Protein AF-A0A9N8EY11-F1 (afdb_monomer_lite)

Structure (mmCIF, N/CA/C/O backbone):
data_AF-A0A9N8EY11-F1
#
_entry.id   AF-A0A9N8EY11-F1
#
loop_
_atom_site.group_PDB
_atom_site.id
_atom_site.type_symbol
_atom_site.label_atom_id
_atom_site.label_alt_id
_atom_site.label_comp_id
_atom_site.label_asym_id
_atom_site.label_entity_id
_atom_site.label_seq_id
_atom_site.pdbx_PDB_ins_code
_atom_site.Cartn_x
_atom_site.Cartn_y
_atom_site.Cartn_z
_atom_site.occupancy
_atom_site.B_iso_or_equiv
_atom_site.auth_seq_id
_atom_site.auth_comp_id
_atom_site.auth_asym_id
_atom_site.auth_atom_id
_atom_site.pdbx_PDB_model_num
ATOM 1 N N . MET A 1 1 ? 22.240 1.770 0.741 1.00 64.38 1 MET A N 1
ATOM 2 C CA . MET A 1 1 ? 21.870 0.839 1.831 1.00 64.38 1 MET A CA 1
ATOM 3 C C . MET A 1 1 ? 20.480 0.272 1.503 1.00 64.38 1 MET A C 1
ATOM 5 O O . MET A 1 1 ? 19.942 0.702 0.479 1.00 64.38 1 MET A O 1
ATOM 9 N N . PRO A 1 2 ? 19.906 -0.726 2.211 1.00 75.44 2 PRO A N 1
ATOM 10 C CA . PRO A 1 2 ? 18.553 -1.173 1.878 1.00 75.44 2 PRO A CA 1
ATOM 11 C C . PRO A 1 2 ? 17.567 -0.018 2.066 1.00 75.44 2 PRO A C 1
ATOM 13 O O . PRO A 1 2 ? 17.662 0.747 3.025 1.00 75.44 2 PRO A O 1
ATOM 16 N N . LYS A 1 3 ? 16.642 0.128 1.120 1.00 84.25 3 LYS A N 1
ATOM 17 C CA . LYS A 1 3 ? 15.601 1.155 1.155 1.00 84.25 3 LYS A CA 1
ATOM 18 C C . LYS A 1 3 ? 14.264 0.490 1.421 1.00 84.25 3 LYS A C 1
ATOM 20 O O . LYS A 1 3 ? 14.026 -0.622 0.956 1.00 84.25 3 LYS A O 1
ATOM 25 N N . PHE A 1 4 ? 13.385 1.175 2.133 1.00 88.50 4 PHE A N 1
ATOM 26 C CA . PHE A 1 4 ? 12.045 0.692 2.432 1.00 88.50 4 PHE A CA 1
ATOM 27 C C . PHE A 1 4 ? 11.014 1.761 2.096 1.00 88.50 4 PHE A C 1
ATOM 29 O O . PHE A 1 4 ? 11.259 2.951 2.276 1.00 88.50 4 PHE A O 1
ATOM 36 N N . HIS A 1 5 ? 9.849 1.322 1.639 1.00 91.31 5 HIS A N 1
ATOM 37 C CA . HIS A 1 5 ? 8.645 2.134 1.593 1.00 91.31 5 HIS A CA 1
ATOM 38 C C . HIS A 1 5 ? 7.796 1.839 2.825 1.00 91.31 5 HIS A C 1
ATOM 40 O O . HIS A 1 5 ? 7.434 0.689 3.089 1.00 91.31 5 HIS A O 1
ATOM 46 N N . ILE A 1 6 ? 7.469 2.893 3.564 1.00 94.50 6 ILE A N 1
ATOM 47 C CA . ILE A 1 6 ? 6.566 2.848 4.704 1.00 94.50 6 ILE A CA 1
ATOM 48 C C . ILE A 1 6 ? 5.208 3.354 4.243 1.00 94.50 6 ILE A C 1
ATOM 50 O O . ILE A 1 6 ? 5.059 4.519 3.874 1.00 94.50 6 ILE A O 1
ATOM 54 N N . LEU A 1 7 ? 4.223 2.462 4.265 1.00 95.94 7 LEU A N 1
ATOM 55 C CA . LEU A 1 7 ? 2.825 2.807 4.046 1.00 95.94 7 LEU A CA 1
ATOM 56 C C . LEU A 1 7 ? 2.105 2.807 5.383 1.00 95.94 7 LEU A C 1
ATOM 58 O O . LEU A 1 7 ? 2.389 1.977 6.253 1.00 95.94 7 LEU A O 1
ATOM 62 N N . VAL A 1 8 ? 1.165 3.732 5.540 1.00 96.75 8 VAL A N 1
ATOM 63 C CA . VAL A 1 8 ? 0.489 3.964 6.813 1.00 96.75 8 VAL A CA 1
ATOM 64 C C . VAL A 1 8 ? -1.018 3.866 6.643 1.00 96.75 8 VAL A C 1
ATOM 66 O O . VAL A 1 8 ? -1.604 4.362 5.687 1.00 96.75 8 VAL A O 1
ATOM 69 N N . ALA A 1 9 ? -1.661 3.218 7.601 1.00 95.19 9 ALA A N 1
ATOM 70 C CA . ALA A 1 9 ? -3.099 3.222 7.767 1.00 95.19 9 ALA A CA 1
ATOM 71 C C . ALA A 1 9 ? -3.416 3.372 9.251 1.00 95.19 9 ALA A C 1
ATOM 73 O O . ALA A 1 9 ? -2.600 3.062 10.121 1.00 95.19 9 ALA A O 1
ATOM 74 N N . CYS A 1 10 ? -4.620 3.819 9.561 1.00 93.06 10 CYS A N 1
ATOM 75 C CA . CYS A 1 10 ? -5.114 3.848 10.924 1.00 93.06 10 CYS A CA 1
ATOM 76 C C . CYS A 1 10 ? -6.422 3.070 11.029 1.00 93.06 10 CYS A C 1
ATOM 78 O O . CYS A 1 10 ? -7.069 2.755 10.030 1.00 93.06 10 CYS A O 1
ATOM 80 N N . ARG A 1 11 ? -6.805 2.739 12.258 1.00 92.00 11 ARG A N 1
ATOM 81 C CA . ARG A 1 11 ? -8.154 2.287 12.595 1.00 92.00 11 ARG A CA 1
ATOM 82 C C . ARG A 1 11 ? -8.503 2.668 14.021 1.00 92.00 11 ARG A C 1
ATOM 84 O O . ARG A 1 11 ? -7.604 2.962 14.814 1.00 92.00 11 ARG A O 1
ATOM 91 N N . ASP A 1 12 ? -9.788 2.572 14.343 1.00 88.69 12 ASP A N 1
ATOM 92 C CA . ASP A 1 12 ? -10.304 2.841 15.681 1.00 88.69 12 ASP A CA 1
ATOM 93 C C . ASP A 1 12 ? -9.924 4.260 16.162 1.00 88.69 12 ASP A C 1
ATOM 95 O O . ASP A 1 12 ? -9.737 4.488 17.359 1.00 88.69 12 ASP A O 1
ATOM 99 N N . LEU A 1 13 ? -9.740 5.215 15.233 1.00 88.00 13 LEU A N 1
ATOM 100 C CA . LEU A 1 13 ? -9.460 6.601 15.595 1.00 88.00 13 LEU A CA 1
ATOM 101 C C . LEU A 1 13 ? -10.708 7.191 16.244 1.00 88.00 13 LEU A C 1
ATOM 103 O O . LEU A 1 13 ? -11.779 7.224 15.640 1.00 88.00 13 LEU A O 1
ATOM 107 N N . LYS A 1 14 ? -10.562 7.672 17.478 1.00 80.00 14 LYS A N 1
ATOM 108 C CA . LYS A 1 14 ? -11.657 8.335 18.187 1.00 80.00 14 LYS A CA 1
ATOM 109 C C . LYS A 1 14 ? -11.855 9.729 17.609 1.00 80.00 14 LYS A C 1
ATOM 111 O O . LYS A 1 14 ? -11.047 10.619 17.865 1.00 80.00 14 LYS A O 1
ATOM 116 N N . ASN A 1 15 ? -12.894 9.903 16.803 1.00 66.00 15 ASN A N 1
ATOM 117 C CA . ASN A 1 15 ? -13.254 11.191 16.226 1.00 66.00 15 ASN A CA 1
ATOM 118 C C . ASN A 1 15 ? -14.203 11.917 17.174 1.00 66.00 15 ASN A C 1
ATOM 120 O O . ASN A 1 15 ? -15.416 11.757 17.081 1.00 66.00 15 ASN A O 1
ATOM 124 N N . ASP A 1 16 ? -13.647 12.717 18.082 1.00 61.47 16 ASP A N 1
ATOM 125 C CA . ASP A 1 16 ? -14.461 13.504 19.014 1.00 61.47 16 ASP A CA 1
ATOM 126 C C . ASP A 1 16 ? -15.239 14.639 18.291 1.00 61.47 16 ASP A C 1
ATOM 128 O O . ASP A 1 16 ? -16.177 15.199 18.854 1.00 61.47 16 ASP A O 1
ATOM 132 N N . ASP A 1 17 ? -14.898 14.961 17.032 1.00 56.88 17 ASP A N 1
ATOM 133 C CA . ASP A 1 17 ? -15.376 16.154 16.306 1.00 56.88 17 ASP A CA 1
ATOM 134 C C . ASP A 1 17 ? -15.371 16.064 14.758 1.00 56.88 17 ASP A C 1
ATOM 136 O O . ASP A 1 17 ? -15.634 17.056 14.081 1.00 56.88 17 ASP A O 1
ATOM 140 N N . GLY A 1 18 ? -15.092 14.898 14.164 1.00 62.19 18 GLY A N 1
ATOM 141 C CA . GLY A 1 18 ? -14.893 14.788 12.708 1.00 62.19 18 GLY A CA 1
ATOM 142 C C . GLY A 1 18 ? -13.503 15.228 12.234 1.00 62.19 18 GLY A C 1
ATOM 143 O O . GLY A 1 18 ? -13.314 15.447 11.038 1.00 62.19 18 GLY A O 1
ATOM 144 N N . SER A 1 19 ? -12.548 15.323 13.163 1.00 64.12 19 SER A N 1
ATOM 145 C CA . SER A 1 19 ? -11.136 15.597 12.906 1.00 64.12 19 SER A CA 1
ATOM 146 C C . SER A 1 19 ? -10.528 14.678 11.853 1.00 64.12 19 SER A C 1
ATOM 148 O O . SER A 1 19 ? -10.788 13.473 11.774 1.00 64.12 19 SER A O 1
ATOM 150 N N . SER A 1 20 ? -9.662 15.280 11.054 1.00 83.25 20 SER A N 1
ATOM 151 C CA . SER A 1 20 ? -8.788 14.585 10.134 1.00 83.25 20 SER A CA 1
ATOM 152 C C . SER A 1 20 ? -7.573 13.980 10.841 1.00 83.25 20 SER A C 1
ATOM 154 O O . SER A 1 20 ? -7.271 14.247 12.013 1.00 83.25 20 SER A O 1
ATOM 156 N N . ALA A 1 21 ? -6.882 13.119 10.108 1.00 86.38 21 ALA A N 1
ATOM 157 C CA . ALA A 1 21 ? -5.650 12.478 10.508 1.00 86.38 21 ALA A CA 1
ATOM 158 C C . ALA A 1 21 ? -4.551 12.816 9.504 1.00 86.38 21 ALA A C 1
ATOM 160 O O . ALA A 1 21 ? -4.723 12.645 8.296 1.00 86.38 21 ALA A O 1
ATOM 161 N N . LYS A 1 22 ? -3.405 13.225 10.041 1.00 92.56 22 LYS A N 1
ATOM 162 C CA . LYS A 1 22 ? -2.116 13.257 9.351 1.00 92.56 22 LYS A CA 1
ATOM 163 C C . LYS A 1 22 ? -1.153 12.362 10.112 1.00 92.56 22 LYS A C 1
ATOM 165 O O . LYS A 1 22 ? -1.207 12.291 11.337 1.00 92.56 22 LYS A O 1
ATOM 170 N N . VAL A 1 23 ? -0.243 11.703 9.417 1.00 93.31 23 VAL A N 1
ATOM 171 C CA . VAL A 1 23 ? 0.839 10.935 10.044 1.00 93.31 23 VAL A CA 1
ATOM 172 C C . VAL A 1 23 ? 2.184 11.475 9.594 1.00 93.31 23 VAL A C 1
ATOM 174 O O . VAL A 1 23 ? 2.419 11.577 8.391 1.00 93.31 23 VAL A O 1
ATOM 177 N N . SER A 1 24 ? 3.059 11.793 10.550 1.00 94.94 24 SER A N 1
ATOM 178 C CA . SER A 1 24 ? 4.476 12.066 10.296 1.00 94.94 24 SER A CA 1
ATOM 179 C C . SER A 1 24 ? 5.349 10.924 10.801 1.00 94.94 24 SER A C 1
ATOM 181 O O . SER A 1 24 ? 5.026 10.268 11.798 1.00 94.94 24 SER A O 1
ATOM 183 N N . ILE A 1 25 ? 6.464 10.692 10.119 1.00 94.44 25 ILE A N 1
ATOM 184 C CA . ILE A 1 25 ? 7.467 9.706 10.506 1.00 94.44 25 ILE A CA 1
ATOM 185 C C . ILE A 1 25 ? 8.806 10.410 10.607 1.00 94.44 25 ILE A C 1
ATOM 187 O O . ILE A 1 25 ? 9.213 11.115 9.690 1.00 94.44 25 ILE A O 1
ATOM 191 N N . ILE A 1 26 ? 9.497 10.185 11.717 1.00 92.19 26 ILE A N 1
ATOM 192 C CA . ILE A 1 26 ? 10.875 10.628 11.890 1.00 92.19 26 ILE A CA 1
ATOM 193 C C . ILE A 1 26 ? 11.730 9.467 12.391 1.00 92.19 26 ILE A C 1
ATOM 195 O O . ILE A 1 26 ? 11.230 8.565 13.072 1.00 92.19 26 ILE A O 1
ATOM 199 N N . ARG A 1 27 ? 13.023 9.495 12.090 1.00 89.38 27 ARG A N 1
ATOM 200 C CA . ARG A 1 27 ? 14.006 8.594 12.694 1.00 89.38 27 ARG A CA 1
ATOM 201 C C . ARG A 1 27 ? 14.393 9.117 14.081 1.00 89.38 27 ARG A C 1
ATOM 203 O O . ARG A 1 27 ? 14.611 10.312 14.257 1.00 89.38 27 ARG A O 1
ATOM 210 N N . ALA A 1 28 ? 14.418 8.221 15.068 1.00 80.12 28 ALA A N 1
ATOM 211 C CA . ALA A 1 28 ? 14.575 8.542 16.490 1.00 80.12 28 ALA A CA 1
ATOM 212 C C . ALA A 1 28 ? 15.733 7.772 17.163 1.00 80.12 28 ALA A C 1
ATOM 214 O O . ALA A 1 28 ? 15.688 7.519 18.367 1.00 80.12 28 ALA A O 1
ATOM 215 N N . ASP A 1 29 ? 16.738 7.357 16.391 1.00 66.19 29 ASP A N 1
ATOM 216 C CA . ASP A 1 29 ? 17.878 6.541 16.837 1.00 66.19 29 ASP A CA 1
ATOM 217 C C . ASP A 1 29 ? 19.160 7.348 17.131 1.00 66.19 29 ASP A C 1
ATOM 219 O O . ASP A 1 29 ? 20.105 6.802 17.704 1.00 66.19 29 ASP A O 1
ATOM 223 N N . SER A 1 30 ? 19.192 8.641 16.789 1.00 57.06 30 SER A N 1
ATOM 224 C CA . SER A 1 30 ? 20.369 9.502 16.915 1.00 57.06 30 SER A CA 1
ATOM 225 C C . SER A 1 30 ? 20.063 10.791 17.688 1.00 57.06 30 SER A C 1
ATOM 227 O O . SER A 1 30 ? 18.902 11.162 17.860 1.00 57.06 30 SER A O 1
ATOM 229 N N . ASP A 1 31 ? 21.104 11.488 18.159 1.00 60.25 31 ASP A N 1
ATOM 230 C CA . ASP A 1 31 ? 20.980 12.821 18.780 1.00 60.25 31 ASP A CA 1
ATOM 231 C C . ASP A 1 31 ? 20.343 13.864 17.825 1.00 60.25 31 ASP A C 1
ATOM 233 O O . ASP A 1 31 ? 19.964 14.954 18.257 1.00 60.25 31 ASP A O 1
ATOM 237 N N . GLU A 1 32 ? 20.196 13.523 16.539 1.00 66.94 32 GLU A N 1
ATOM 238 C CA . GLU A 1 32 ? 19.508 14.293 15.508 1.00 66.94 32 GLU A CA 1
ATOM 239 C C . GLU A 1 32 ? 18.243 13.549 15.029 1.00 66.94 32 GLU A C 1
ATOM 241 O O . GLU A 1 32 ? 18.294 12.400 14.583 1.00 66.94 32 GLU A O 1
ATOM 246 N N . GLU A 1 33 ? 17.087 14.212 15.130 1.00 81.00 33 GLU A N 1
ATOM 247 C CA . GLU A 1 33 ? 15.833 13.735 14.540 1.00 81.00 33 GLU A CA 1
ATOM 248 C C . GLU A 1 33 ? 15.853 13.999 13.024 1.00 81.00 33 GLU A C 1
ATOM 250 O O . GLU A 1 33 ? 15.943 15.150 12.593 1.00 81.00 33 GLU A O 1
ATOM 255 N N . GLU A 1 34 ? 15.749 12.946 12.212 1.00 87.56 34 GLU A N 1
ATOM 256 C CA . GLU A 1 34 ? 15.634 13.060 10.751 1.00 87.56 34 GLU A CA 1
ATOM 257 C C . GLU A 1 34 ? 14.167 12.926 10.332 1.00 87.56 34 GLU A C 1
ATOM 259 O O . GLU A 1 34 ? 13.506 11.937 10.664 1.00 87.56 34 GLU A O 1
ATOM 264 N N . ASP A 1 35 ? 13.656 13.913 9.595 1.00 90.56 35 ASP A N 1
ATOM 265 C CA . ASP A 1 35 ? 12.304 13.875 9.037 1.00 90.56 35 ASP A CA 1
ATOM 266 C C . ASP A 1 35 ? 12.255 12.958 7.810 1.00 90.56 35 ASP A C 1
ATOM 268 O O . ASP A 1 35 ? 12.884 13.238 6.790 1.00 90.56 35 ASP A O 1
ATOM 272 N N . ILE A 1 36 ? 11.499 11.862 7.914 1.00 92.25 36 ILE A N 1
ATOM 273 C CA . ILE A 1 36 ? 11.280 10.915 6.811 1.00 92.25 36 ILE A CA 1
ATOM 274 C C . ILE A 1 36 ? 10.122 11.392 5.927 1.00 92.25 36 ILE A C 1
ATOM 276 O O . ILE A 1 36 ? 10.077 11.101 4.732 1.00 92.25 36 ILE A O 1
ATOM 280 N N . GLY A 1 37 ? 9.172 12.129 6.505 1.00 93.38 37 GLY A N 1
ATOM 281 C CA . GLY A 1 37 ? 8.067 12.727 5.776 1.00 93.38 37 GLY A CA 1
ATOM 282 C C . GLY A 1 37 ? 6.738 12.694 6.520 1.00 93.38 37 GLY A C 1
ATOM 283 O O . GLY A 1 37 ? 6.581 12.144 7.616 1.00 93.38 37 GLY A O 1
ATOM 284 N N . LYS A 1 38 ? 5.738 13.294 5.873 1.00 94.69 38 LYS A N 1
ATOM 285 C CA . LYS A 1 38 ? 4.368 13.425 6.365 1.00 94.69 38 LYS A CA 1
ATOM 286 C C . LYS A 1 38 ? 3.384 13.042 5.257 1.00 94.69 38 LYS A C 1
ATOM 288 O O . LYS A 1 38 ? 3.608 13.353 4.092 1.00 94.69 38 LYS A O 1
ATOM 293 N N . THR A 1 39 ? 2.310 12.366 5.638 1.00 95.44 39 THR A N 1
ATOM 294 C CA . THR A 1 39 ? 1.176 12.023 4.764 1.00 95.44 39 THR A CA 1
ATOM 295 C C . THR A 1 39 ? 0.244 13.219 4.556 1.00 95.44 39 THR A C 1
ATOM 297 O O . THR A 1 39 ? 0.295 14.203 5.306 1.00 95.44 39 THR A O 1
ATOM 300 N N . SER A 1 40 ? -0.621 13.138 3.546 1.00 92.31 40 SER A N 1
ATOM 301 C CA . SER A 1 40 ? -1.757 14.041 3.387 1.00 92.31 40 SER A CA 1
ATOM 302 C C . SER A 1 40 ? -2.762 13.898 4.527 1.00 92.31 40 SER A C 1
ATOM 304 O O . SER A 1 40 ? -2.684 13.023 5.389 1.00 92.31 40 SER A O 1
ATOM 306 N N . GLU A 1 41 ? -3.712 14.822 4.550 1.00 92.31 41 GLU A N 1
ATOM 307 C CA . GLU A 1 41 ? -4.766 14.861 5.543 1.00 92.31 41 GLU A CA 1
ATOM 308 C C . GLU A 1 41 ? -5.987 14.075 5.060 1.00 92.31 41 GLU A C 1
ATOM 310 O O . GLU A 1 41 ? -6.581 14.408 4.032 1.00 92.31 41 GLU A O 1
ATOM 315 N N . LEU A 1 42 ? -6.383 13.048 5.817 1.00 91.19 42 LEU A N 1
ATOM 316 C CA . LEU A 1 42 ? -7.549 12.220 5.507 1.00 91.19 42 LEU A CA 1
ATOM 317 C C . LEU A 1 42 ? -8.573 12.230 6.641 1.00 91.19 42 LEU A C 1
ATOM 319 O O . LEU A 1 42 ? -8.228 12.203 7.820 1.00 91.19 42 LEU A O 1
ATOM 323 N N . LEU A 1 43 ? -9.854 12.220 6.274 1.00 88.88 43 LEU A N 1
ATOM 324 C CA . LEU A 1 43 ? -10.975 12.125 7.209 1.00 88.88 43 LEU A CA 1
ATOM 325 C C . LEU A 1 43 ? -11.366 10.665 7.473 1.00 88.88 43 LEU A C 1
ATOM 327 O O . LEU A 1 43 ? -11.284 9.810 6.589 1.00 88.88 43 LEU A O 1
ATOM 331 N N . GLY A 1 44 ? -11.892 10.410 8.672 1.00 86.62 44 GLY A N 1
ATOM 332 C CA . GLY A 1 44 ? -12.512 9.137 9.046 1.00 86.62 44 GLY A CA 1
ATOM 333 C C . GLY A 1 44 ? -11.788 8.395 10.166 1.00 86.62 44 GLY A C 1
ATOM 334 O O . GLY A 1 44 ? -10.719 8.786 10.616 1.00 86.62 44 GLY A O 1
ATOM 335 N N . GLU A 1 45 ? -12.404 7.315 10.647 1.00 87.25 45 GLU A N 1
ATOM 336 C CA . GLU A 1 45 ? -11.903 6.544 11.798 1.00 87.25 45 GLU A CA 1
ATOM 337 C C . GLU A 1 45 ? -10.830 5.508 11.417 1.00 87.25 45 GLU A C 1
ATOM 339 O O . GLU A 1 45 ? -10.119 4.982 12.275 1.00 87.25 45 GLU A O 1
ATOM 344 N N . ALA A 1 46 ? -10.725 5.199 10.121 1.00 90.69 46 ALA A N 1
ATOM 345 C CA . ALA A 1 46 ? -9.780 4.237 9.562 1.00 90.69 46 ALA A CA 1
ATOM 346 C C . ALA A 1 46 ? -9.189 4.708 8.212 1.00 90.69 46 ALA A C 1
ATOM 348 O O . ALA A 1 46 ? -9.440 4.082 7.173 1.00 90.69 46 ALA A O 1
ATOM 349 N N . PRO A 1 47 ? -8.469 5.848 8.193 1.00 92.19 47 PRO A N 1
ATOM 350 C CA . PRO A 1 47 ? -7.820 6.366 6.992 1.00 92.19 47 PRO A CA 1
ATOM 351 C C . PRO A 1 47 ? -6.710 5.428 6.503 1.00 92.19 47 PRO A C 1
ATOM 353 O O . PRO A 1 47 ? -6.036 4.763 7.291 1.00 92.19 47 PRO A O 1
ATOM 356 N N . VAL A 1 48 ? -6.526 5.389 5.186 1.00 93.88 48 VAL A N 1
ATOM 357 C CA . VAL A 1 48 ? -5.485 4.616 4.497 1.00 93.88 48 VAL A CA 1
ATOM 358 C C . VAL A 1 48 ? -4.780 5.591 3.573 1.00 93.88 48 VAL A C 1
ATOM 360 O O . VAL A 1 48 ? -5.421 6.124 2.669 1.00 93.88 48 VAL A O 1
ATOM 363 N N . PHE A 1 49 ? -3.506 5.844 3.842 1.00 94.12 49 PHE A N 1
ATOM 364 C CA . PHE A 1 49 ? -2.700 6.817 3.115 1.00 94.12 49 PHE A CA 1
ATOM 365 C C . PHE A 1 49 ? -2.078 6.138 1.888 1.00 94.12 49 PHE A C 1
ATOM 367 O O . PHE A 1 49 ? -1.631 4.989 1.974 1.00 94.12 49 PHE A O 1
ATOM 374 N N . ASP A 1 50 ? -2.116 6.804 0.734 1.00 88.69 50 ASP A N 1
ATOM 375 C CA . ASP A 1 50 ? -1.587 6.277 -0.530 1.00 88.69 50 ASP A CA 1
ATOM 376 C C . ASP A 1 50 ? -0.110 6.643 -0.746 1.00 88.69 50 ASP A C 1
ATOM 378 O O . ASP A 1 50 ? 0.558 6.076 -1.622 1.00 88.69 50 ASP A O 1
ATOM 382 N N . GLU A 1 51 ? 0.416 7.542 0.087 1.00 92.06 51 GLU A N 1
ATOM 383 C CA . GLU A 1 51 ? 1.812 7.935 0.103 1.00 92.06 51 GLU A CA 1
ATOM 384 C C . GLU A 1 51 ? 2.718 6.814 0.621 1.00 92.06 51 GLU A C 1
ATOM 386 O O . GLU A 1 51 ? 2.476 6.182 1.652 1.00 92.06 51 GLU A O 1
ATOM 391 N N . MET A 1 52 ? 3.822 6.603 -0.095 1.00 90.62 52 MET A N 1
ATOM 392 C CA . MET A 1 52 ? 4.886 5.679 0.284 1.00 90.62 52 MET A CA 1
ATOM 393 C C . MET A 1 52 ? 6.083 6.490 0.761 1.00 90.62 52 MET A C 1
ATOM 395 O O . MET A 1 52 ? 6.848 7.009 -0.052 1.00 90.62 52 MET A O 1
ATOM 399 N N . LEU A 1 53 ? 6.247 6.600 2.076 1.00 92.56 53 LEU A N 1
ATOM 400 C CA . LEU A 1 53 ? 7.364 7.334 2.666 1.00 92.56 53 LEU A CA 1
ATOM 401 C C . LEU A 1 53 ? 8.635 6.483 2.535 1.00 92.56 53 LEU A C 1
ATOM 403 O O . LEU A 1 53 ? 8.687 5.365 3.046 1.00 92.56 53 LEU A O 1
ATOM 407 N N . GLU A 1 54 ? 9.630 6.964 1.789 1.00 89.88 54 GLU A N 1
ATOM 408 C CA . GLU A 1 54 ? 10.890 6.243 1.574 1.00 89.88 54 GLU A CA 1
ATOM 409 C C . GLU A 1 54 ? 11.843 6.472 2.749 1.00 89.88 54 GLU A C 1
ATOM 411 O O . GLU A 1 54 ? 12.110 7.606 3.129 1.00 89.88 54 GLU A O 1
ATOM 416 N N . VAL A 1 55 ? 12.392 5.387 3.292 1.00 88.94 55 VAL A N 1
ATOM 417 C CA . VAL A 1 55 ? 13.445 5.423 4.306 1.00 88.94 55 VAL A CA 1
ATOM 418 C C . VAL A 1 55 ? 14.632 4.593 3.832 1.00 88.94 55 VAL A C 1
ATOM 420 O O . VAL A 1 55 ? 14.501 3.411 3.508 1.00 88.94 55 VAL A O 1
ATOM 423 N N . GLU A 1 56 ? 15.810 5.208 3.774 1.00 85.88 56 GLU A N 1
ATOM 424 C CA . GLU A 1 56 ? 17.064 4.476 3.603 1.00 85.88 56 GLU A CA 1
ATOM 425 C C . GLU A 1 56 ? 17.525 3.979 4.965 1.00 85.88 56 GLU A C 1
ATOM 427 O O . GLU A 1 56 ? 17.753 4.785 5.856 1.00 85.88 56 GLU A O 1
ATOM 432 N N . CYS A 1 57 ? 17.626 2.666 5.147 1.00 80.12 57 CYS A N 1
ATOM 433 C CA . CYS A 1 57 ? 17.950 2.079 6.437 1.00 80.12 57 CYS A CA 1
ATOM 434 C C . CYS A 1 57 ? 19.463 2.073 6.676 1.00 80.12 57 CYS A C 1
ATOM 436 O O . CYS A 1 57 ? 20.211 1.452 5.916 1.00 80.12 57 CYS A O 1
ATOM 438 N N . ASN A 1 58 ? 19.897 2.737 7.749 1.00 76.31 58 ASN A N 1
ATOM 439 C CA . ASN A 1 58 ? 21.312 2.894 8.093 1.00 76.31 58 ASN A CA 1
ATOM 440 C C . ASN A 1 58 ? 21.813 1.712 8.933 1.00 76.31 58 ASN A C 1
ATOM 442 O O . ASN A 1 58 ? 22.931 1.227 8.739 1.00 76.31 58 ASN A O 1
ATOM 446 N N . ASN A 1 59 ? 20.971 1.226 9.846 1.00 79.44 59 ASN A N 1
ATOM 447 C CA . ASN A 1 59 ? 21.207 0.067 10.689 1.00 79.44 59 ASN A CA 1
ATOM 448 C C . ASN A 1 59 ? 19.887 -0.682 10.934 1.00 79.44 59 ASN A C 1
ATOM 450 O O . ASN A 1 59 ? 19.082 -0.262 11.757 1.00 79.44 59 ASN A O 1
ATOM 454 N N . LEU A 1 60 ? 19.675 -1.828 10.277 1.00 71.88 60 LEU A N 1
ATOM 455 C CA . LEU A 1 60 ? 18.422 -2.595 10.391 1.00 71.88 60 LEU A CA 1
ATOM 456 C C . LEU A 1 60 ? 18.007 -2.876 11.845 1.00 71.88 60 LEU A C 1
ATOM 458 O O . LEU A 1 60 ? 16.833 -2.738 12.183 1.00 71.88 60 LEU A O 1
ATOM 462 N N . ASP A 1 61 ? 18.968 -3.207 12.706 1.00 72.12 61 ASP A N 1
ATOM 463 C CA . ASP A 1 61 ? 18.709 -3.543 14.109 1.00 72.12 61 ASP A CA 1
ATOM 464 C C . ASP A 1 61 ? 18.592 -2.301 15.015 1.00 72.12 61 ASP A C 1
ATOM 466 O O . ASP A 1 61 ? 18.136 -2.410 16.151 1.00 72.12 61 ASP A O 1
ATOM 470 N N . GLY A 1 62 ? 18.995 -1.118 14.535 1.00 71.62 62 GLY A N 1
ATOM 471 C CA . GLY A 1 62 ? 19.055 0.127 15.313 1.00 71.62 62 GLY A CA 1
ATOM 472 C C . GLY A 1 62 ? 18.084 1.226 14.877 1.00 71.62 62 GLY A C 1
ATOM 473 O O . GLY A 1 62 ? 17.755 2.078 15.697 1.00 71.62 62 GLY A O 1
ATOM 474 N N . ASP A 1 63 ? 17.593 1.189 13.638 1.00 79.75 63 ASP A N 1
ATOM 475 C CA . ASP A 1 63 ? 16.720 2.215 13.070 1.00 79.75 63 ASP A CA 1
ATOM 476 C C . ASP A 1 63 ? 15.325 2.148 13.714 1.00 79.75 63 ASP A C 1
ATOM 478 O O . ASP A 1 63 ? 14.448 1.373 13.309 1.00 79.75 63 ASP A O 1
ATOM 482 N N . ILE A 1 64 ? 15.117 2.973 14.743 1.00 88.19 64 ILE A N 1
ATOM 483 C CA . ILE A 1 64 ? 13.816 3.178 15.384 1.00 88.19 64 ILE A CA 1
ATOM 484 C C . ILE A 1 64 ? 13.117 4.346 14.697 1.00 88.19 64 ILE A C 1
ATOM 486 O O . ILE A 1 64 ? 13.584 5.486 14.737 1.00 88.19 64 ILE A O 1
ATOM 490 N N . LEU A 1 65 ? 11.953 4.074 14.113 1.00 92.12 65 LEU A N 1
ATOM 491 C CA . LEU A 1 65 ? 11.096 5.095 13.527 1.00 92.12 65 LEU A CA 1
ATOM 492 C C . LEU A 1 65 ? 9.993 5.481 14.509 1.00 92.12 65 LEU A C 1
ATOM 494 O O . LEU A 1 65 ? 9.263 4.627 15.018 1.00 92.12 65 LEU A O 1
ATOM 498 N N . LYS A 1 66 ? 9.861 6.785 14.759 1.00 92.88 66 LYS A N 1
ATOM 499 C CA . LYS A 1 66 ? 8.781 7.390 15.539 1.00 92.88 66 LYS A CA 1
ATOM 500 C C . LYS A 1 66 ? 7.682 7.845 14.589 1.00 92.88 66 LYS A C 1
ATOM 502 O O . LYS A 1 66 ? 7.883 8.731 13.764 1.00 92.88 66 LYS A O 1
ATOM 507 N N . VAL A 1 67 ? 6.509 7.246 14.741 1.00 94.00 67 VAL A N 1
ATOM 508 C CA . VAL A 1 67 ? 5.305 7.534 13.964 1.00 94.00 67 VAL A CA 1
ATOM 509 C C . VAL A 1 67 ? 4.362 8.364 14.820 1.00 94.00 67 VAL A C 1
ATOM 511 O O . VAL A 1 67 ? 3.944 7.936 15.899 1.00 94.00 67 VAL A O 1
ATOM 514 N N . THR A 1 68 ? 4.027 9.556 14.341 1.00 92.62 68 THR A N 1
ATOM 515 C CA . THR A 1 68 ? 3.209 10.530 15.063 1.00 92.62 68 THR A CA 1
ATOM 516 C C . THR A 1 68 ? 1.908 10.765 14.311 1.00 92.62 68 THR A C 1
ATOM 518 O O . THR A 1 68 ? 1.927 11.236 13.178 1.00 92.62 68 THR A O 1
ATOM 521 N N . LEU A 1 69 ? 0.776 10.465 14.951 1.00 91.31 69 LEU A N 1
ATOM 522 C CA . LEU A 1 69 ? -0.539 10.890 14.482 1.00 91.31 69 LEU A CA 1
ATOM 523 C C . LEU A 1 69 ? -0.771 12.340 14.912 1.00 91.31 69 LEU A C 1
ATOM 525 O O . LEU A 1 69 ? -0.669 12.665 16.099 1.00 91.31 69 LEU A O 1
ATOM 529 N N . LEU A 1 70 ? -1.123 13.178 13.951 1.00 90.50 70 LEU A N 1
ATOM 530 C CA . LEU A 1 70 ? -1.379 14.603 14.083 1.00 90.50 70 LEU A CA 1
ATOM 531 C C . LEU A 1 70 ? -2.843 14.904 13.733 1.00 90.50 70 LEU A C 1
ATOM 533 O O . LEU A 1 70 ? -3.442 14.212 12.905 1.00 90.50 70 LEU A O 1
ATOM 537 N N . ASP A 1 71 ? -3.415 15.926 14.366 1.00 86.31 71 ASP A N 1
ATOM 538 C CA . ASP A 1 71 ? -4.692 16.517 13.951 1.00 86.31 71 ASP A CA 1
ATOM 539 C C . ASP A 1 71 ? -4.511 17.555 12.825 1.00 86.31 71 ASP A C 1
ATOM 541 O O . ASP A 1 71 ? -3.395 17.816 12.366 1.00 86.31 71 ASP A O 1
ATOM 545 N N . GLU A 1 72 ? -5.609 18.177 12.392 1.00 84.81 72 GLU A N 1
ATOM 546 C CA . GLU A 1 72 ? -5.638 19.259 11.394 1.00 84.81 72 GLU A CA 1
ATOM 547 C C . GLU A 1 72 ? -4.681 20.425 11.724 1.00 84.81 72 GLU A C 1
ATOM 549 O O . GLU A 1 72 ? -4.090 21.014 10.819 1.00 84.81 72 GLU A O 1
ATOM 554 N N . ASN A 1 73 ? -4.407 20.681 13.007 1.00 87.69 73 ASN A N 1
ATOM 555 C CA . ASN A 1 73 ? -3.537 21.755 13.494 1.00 87.69 73 ASN A CA 1
ATOM 556 C C . ASN A 1 73 ? -2.082 21.306 13.738 1.00 87.69 73 ASN A C 1
ATOM 558 O O . ASN A 1 73 ? -1.311 22.042 14.354 1.00 87.69 73 ASN A O 1
ATOM 562 N N . ASP A 1 74 ? -1.696 20.114 13.262 1.00 88.50 74 ASP A N 1
ATOM 563 C CA . ASP A 1 74 ? -0.381 19.499 13.494 1.00 88.50 74 ASP A CA 1
ATOM 564 C C . ASP A 1 74 ? -0.074 19.229 14.984 1.00 88.50 74 ASP A C 1
ATOM 566 O O . ASP A 1 74 ? 1.086 19.082 15.377 1.00 88.50 74 ASP A O 1
ATOM 570 N N . GLN A 1 75 ? -1.099 19.113 15.833 1.00 88.25 75 GLN A N 1
ATOM 571 C CA . GLN A 1 75 ? -0.925 18.736 17.231 1.00 88.25 75 GLN A CA 1
ATOM 572 C C . GLN A 1 75 ? -0.932 17.209 17.393 1.00 88.25 75 GLN A C 1
ATOM 574 O O . GLN A 1 75 ? -1.754 16.487 16.828 1.00 88.25 75 GLN A O 1
ATOM 579 N N . THR A 1 76 ? -0.020 16.699 18.226 1.00 89.06 76 THR A N 1
ATOM 580 C CA . THR A 1 76 ? 0.124 15.263 18.492 1.00 89.06 76 THR A CA 1
ATOM 581 C C . THR A 1 76 ? -1.113 14.654 19.155 1.00 89.06 76 THR A C 1
ATOM 583 O O . THR A 1 76 ? -1.441 14.938 20.312 1.00 89.06 76 THR A O 1
ATOM 586 N N . ARG A 1 77 ? -1.743 13.709 18.453 1.00 86.69 77 ARG A N 1
ATOM 587 C CA . ARG A 1 77 ? -2.828 12.852 18.957 1.00 86.69 77 ARG A CA 1
ATOM 588 C C . ARG A 1 77 ? -2.316 11.524 19.503 1.00 86.69 77 ARG A C 1
ATOM 590 O O . ARG A 1 77 ? -2.865 10.997 20.471 1.00 86.69 77 ARG A O 1
ATOM 597 N N . GLY A 1 78 ? -1.255 10.986 18.921 1.00 87.44 78 GLY A N 1
ATOM 598 C CA . GLY A 1 78 ? -0.704 9.702 19.328 1.00 87.44 78 GLY A CA 1
ATOM 599 C C . GLY A 1 78 ? 0.698 9.509 18.791 1.00 87.44 78 GLY A C 1
ATOM 600 O O . GLY A 1 78 ? 1.060 10.071 17.762 1.00 87.44 78 GLY A O 1
ATOM 601 N N . VAL A 1 79 ? 1.484 8.720 19.512 1.00 89.81 79 VAL A N 1
ATOM 602 C CA . VAL A 1 79 ? 2.847 8.368 19.118 1.00 89.81 79 VAL A CA 1
A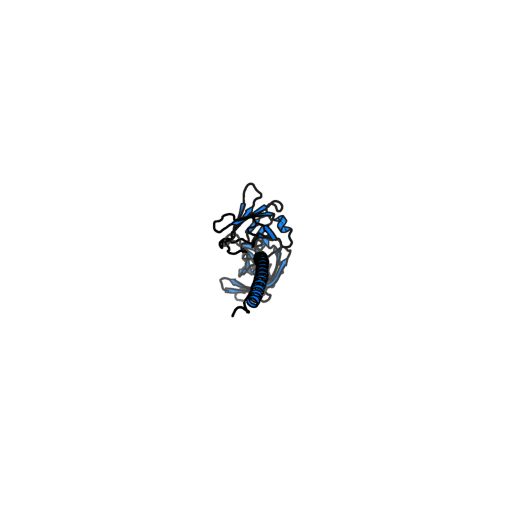TOM 603 C C . VAL A 1 79 ? 3.001 6.866 19.260 1.00 89.81 79 VAL A C 1
ATOM 605 O O . VAL A 1 79 ? 2.569 6.287 20.259 1.00 89.81 79 VAL A O 1
ATOM 608 N N . GLY A 1 80 ? 3.619 6.254 18.260 1.00 90.44 80 GLY A N 1
ATOM 609 C CA . GLY A 1 80 ? 4.124 4.893 18.309 1.00 90.44 80 GLY A CA 1
ATOM 610 C C . GLY A 1 80 ? 5.545 4.854 17.767 1.00 90.44 80 GLY A C 1
ATOM 611 O O . GLY A 1 80 ? 5.962 5.737 17.023 1.00 90.44 80 GLY A O 1
ATOM 612 N N . THR A 1 81 ? 6.295 3.829 18.137 1.00 91.75 81 THR A N 1
ATOM 613 C CA . THR A 1 81 ? 7.640 3.589 17.611 1.00 91.75 81 THR A CA 1
ATOM 614 C C . THR A 1 81 ? 7.736 2.155 17.134 1.00 91.75 81 THR A C 1
ATOM 616 O O . THR A 1 81 ? 7.145 1.272 17.756 1.00 91.75 81 THR A O 1
ATOM 619 N N . PHE A 1 82 ? 8.493 1.912 16.073 1.00 92.19 82 PHE A N 1
ATOM 620 C CA . PHE A 1 82 ? 8.817 0.557 15.641 1.00 92.19 82 PHE A CA 1
ATOM 621 C C . PHE A 1 82 ? 10.235 0.485 15.096 1.00 92.19 82 PHE A C 1
ATOM 623 O O . PHE A 1 82 ? 10.788 1.487 14.642 1.00 92.19 82 PHE A O 1
ATOM 630 N N . ASN A 1 83 ? 10.801 -0.715 15.131 1.00 91.69 83 ASN A N 1
ATOM 631 C CA . ASN A 1 83 ? 12.055 -1.030 14.474 1.00 91.69 83 ASN A CA 1
ATOM 632 C C . ASN A 1 83 ? 11.775 -1.745 13.138 1.00 91.69 83 ASN A C 1
ATOM 634 O O . ASN A 1 83 ? 10.903 -2.617 13.055 1.00 91.69 83 ASN A O 1
ATOM 638 N N . ILE A 1 84 ? 12.502 -1.365 12.083 1.00 90.50 84 ILE A N 1
ATOM 639 C CA . ILE A 1 84 ? 12.324 -1.941 10.740 1.00 90.50 84 ILE A CA 1
ATOM 640 C C . ILE A 1 84 ? 12.581 -3.455 10.750 1.00 90.50 84 ILE A C 1
ATOM 642 O O . ILE A 1 84 ? 11.755 -4.200 10.219 1.00 90.50 84 ILE A O 1
ATOM 646 N N . ALA A 1 85 ? 13.667 -3.931 11.371 1.00 89.62 85 ALA A N 1
ATOM 647 C CA . ALA A 1 85 ? 13.992 -5.357 11.431 1.00 89.62 85 ALA A CA 1
ATOM 648 C C . ALA A 1 85 ? 12.920 -6.184 12.153 1.00 89.62 85 ALA A C 1
ATOM 650 O O . ALA A 1 85 ? 12.609 -7.288 11.706 1.00 89.62 85 ALA A O 1
ATOM 651 N N . GLU A 1 86 ? 12.307 -5.659 13.217 1.00 91.31 86 GLU A N 1
ATOM 652 C CA . GLU A 1 86 ? 11.194 -6.335 13.898 1.00 91.31 86 GLU A CA 1
ATOM 653 C C . GLU A 1 86 ? 9.999 -6.528 12.957 1.00 91.31 86 GLU A C 1
ATOM 655 O O . GLU A 1 86 ? 9.472 -7.635 12.828 1.00 91.31 86 GLU A O 1
ATOM 660 N N . VAL A 1 87 ? 9.603 -5.480 12.225 1.00 93.44 87 VAL A N 1
ATOM 661 C CA . VAL A 1 87 ? 8.490 -5.581 11.270 1.00 93.44 87 VAL A CA 1
ATOM 662 C C . VAL A 1 87 ? 8.829 -6.529 10.117 1.00 93.44 87 VAL A C 1
ATOM 664 O O . VAL A 1 87 ? 7.975 -7.309 9.683 1.00 93.44 87 VAL A O 1
ATOM 667 N N . GLN A 1 88 ? 10.086 -6.531 9.665 1.00 89.56 88 GLN A N 1
ATOM 668 C CA . GLN A 1 88 ? 10.571 -7.440 8.627 1.00 89.56 88 GLN A CA 1
ATOM 669 C C . GLN A 1 88 ? 10.507 -8.922 9.030 1.00 89.56 88 GLN A C 1
ATOM 671 O O . GLN A 1 88 ? 10.474 -9.780 8.149 1.00 89.56 88 GLN A O 1
ATOM 676 N N . GLN A 1 89 ? 10.432 -9.268 10.316 1.00 90.31 89 GLN A N 1
ATOM 677 C CA . GLN A 1 89 ? 10.281 -10.666 10.747 1.00 90.31 89 GLN A CA 1
ATOM 678 C C . GLN A 1 89 ? 8.855 -11.205 10.559 1.00 90.31 89 GLN A C 1
ATOM 680 O O . GLN A 1 89 ? 8.651 -12.420 10.529 1.00 90.31 89 GLN A O 1
ATOM 685 N N . HIS A 1 90 ? 7.855 -10.332 10.410 1.00 92.06 90 HIS A N 1
ATOM 686 C CA . HIS A 1 90 ? 6.476 -10.752 10.187 1.00 92.06 90 HIS A CA 1
ATOM 687 C C . HIS A 1 90 ? 6.238 -11.161 8.728 1.00 92.06 90 HIS A C 1
ATOM 689 O O . HIS A 1 90 ? 6.647 -10.463 7.807 1.00 92.06 90 HIS A O 1
ATOM 695 N N . GLU A 1 91 ? 5.482 -12.241 8.501 1.00 88.69 91 GLU A N 1
ATOM 696 C CA . GLU A 1 91 ? 5.153 -12.754 7.155 1.00 88.69 91 GLU A CA 1
ATOM 697 C C . GLU A 1 91 ? 4.583 -11.667 6.229 1.00 88.69 91 GLU A C 1
ATOM 699 O O . GLU A 1 91 ? 4.973 -11.552 5.073 1.00 88.69 91 GLU A O 1
ATOM 704 N N . LYS A 1 92 ? 3.693 -10.828 6.771 1.00 91.06 92 LYS A N 1
ATOM 705 C CA . LYS A 1 92 ? 3.024 -9.743 6.041 1.00 91.06 92 LYS A CA 1
ATOM 706 C C . LYS A 1 92 ? 3.725 -8.390 6.142 1.00 91.06 92 LYS A C 1
ATOM 708 O O . LYS A 1 92 ? 3.182 -7.415 5.641 1.00 91.06 92 LYS A O 1
ATOM 713 N N . LYS A 1 93 ? 4.865 -8.307 6.839 1.00 94.44 93 LYS A N 1
ATOM 714 C CA . LYS A 1 93 ? 5.632 -7.060 7.024 1.00 94.44 93 LYS A CA 1
ATOM 715 C C . LYS A 1 93 ? 4.799 -5.903 7.597 1.00 94.44 93 LYS A C 1
ATOM 717 O O . LYS A 1 93 ? 4.991 -4.740 7.244 1.00 94.44 93 LYS A O 1
ATOM 722 N N . LEU A 1 94 ? 3.836 -6.235 8.462 1.00 96.25 94 LEU A N 1
ATOM 723 C CA . LEU A 1 94 ? 2.923 -5.284 9.094 1.00 96.25 94 LEU A CA 1
ATOM 724 C C . LEU A 1 94 ? 3.316 -5.053 10.554 1.00 96.25 94 LEU A C 1
ATOM 726 O O . LEU A 1 94 ? 3.401 -6.006 11.326 1.00 96.25 94 LEU A O 1
ATOM 730 N N . GLY A 1 95 ? 3.481 -3.788 10.932 1.00 95.56 95 GLY A N 1
ATOM 731 C CA . GLY A 1 95 ? 3.608 -3.339 12.316 1.00 95.56 95 GLY A CA 1
ATOM 732 C C . GLY A 1 95 ? 2.289 -2.751 12.817 1.00 95.56 95 GLY A C 1
ATOM 733 O O . GLY A 1 95 ? 1.591 -2.057 12.079 1.00 95.56 95 GLY A O 1
ATOM 734 N N . VAL A 1 96 ? 1.932 -3.023 14.072 1.00 95.12 96 VAL A N 1
ATOM 735 C CA . VAL A 1 96 ? 0.713 -2.498 14.707 1.00 95.12 96 VAL A CA 1
ATOM 736 C C . VAL A 1 96 ? 1.105 -1.701 15.942 1.00 95.12 96 VAL A C 1
ATOM 738 O O . VAL A 1 96 ? 1.633 -2.258 16.901 1.00 95.12 96 VAL A O 1
ATOM 741 N N . LEU A 1 97 ? 0.819 -0.404 15.927 1.00 93.38 97 LEU A N 1
ATOM 742 C CA . LEU A 1 97 ? 1.186 0.544 16.970 1.00 93.38 97 LEU A CA 1
ATOM 743 C C . LEU A 1 97 ? -0.086 1.028 17.660 1.00 93.38 97 LEU A C 1
ATOM 745 O O . LEU A 1 97 ? -0.903 1.744 17.078 1.00 93.38 97 LEU A O 1
ATOM 749 N N . ASN A 1 98 ? -0.271 0.623 18.912 1.00 89.38 98 ASN A N 1
ATOM 750 C CA . ASN A 1 98 ? -1.368 1.138 19.723 1.00 89.38 98 ASN A CA 1
ATOM 751 C C . ASN A 1 98 ? -0.991 2.518 20.242 1.00 89.38 98 ASN A C 1
ATOM 753 O O . ASN A 1 98 ? 0.058 2.686 20.863 1.00 89.38 98 ASN A O 1
ATOM 757 N N . MET A 1 99 ? -1.851 3.500 19.998 1.00 79.88 99 MET A N 1
ATOM 758 C CA . MET A 1 99 ? -1.575 4.857 20.438 1.00 79.88 99 MET A CA 1
ATOM 759 C C . MET A 1 99 ? -1.723 4.984 21.950 1.00 79.88 99 MET A C 1
ATOM 761 O O . MET A 1 99 ? -2.563 4.332 22.584 1.00 79.88 99 MET A O 1
ATOM 765 N N . SER A 1 100 ? -0.926 5.884 22.524 1.00 72.19 100 SER A N 1
ATOM 766 C CA . SER A 1 100 ? -1.061 6.280 23.920 1.00 72.19 100 SER A CA 1
ATOM 767 C C . SER A 1 100 ? -2.507 6.694 24.235 1.00 72.19 100 SER A C 1
ATOM 769 O O . SER A 1 100 ? -3.206 7.297 23.418 1.00 72.19 100 SER A O 1
ATOM 771 N N . ALA A 1 101 ? -2.974 6.312 25.427 1.00 68.50 101 ALA A N 1
ATOM 772 C CA . ALA A 1 101 ? -4.340 6.547 25.905 1.00 68.50 101 ALA A CA 1
ATOM 773 C C . ALA A 1 101 ? -5.476 5.892 25.081 1.00 68.50 101 ALA A C 1
ATOM 775 O O . ALA A 1 101 ? -6.633 6.277 25.233 1.00 68.50 101 ALA A O 1
ATOM 776 N N . GLY A 1 102 ? -5.184 4.894 24.234 1.00 69.75 102 GLY A N 1
ATOM 777 C CA . GLY A 1 102 ? -6.222 4.104 23.556 1.00 69.75 102 GLY A CA 1
ATOM 778 C C . GLY A 1 102 ? -7.050 4.907 22.549 1.00 69.75 102 GLY A C 1
ATOM 779 O O . GLY A 1 102 ? -8.240 4.648 22.378 1.00 69.75 102 GLY A O 1
ATOM 780 N N . ARG A 1 103 ? -6.436 5.906 21.901 1.00 77.44 103 ARG A N 1
ATOM 781 C CA . ARG A 1 103 ? -7.093 6.786 20.914 1.00 77.44 103 ARG A CA 1
ATOM 782 C C . ARG A 1 103 ? -7.109 6.227 19.485 1.00 77.44 103 ARG A C 1
ATOM 784 O O . ARG A 1 103 ? -7.331 6.981 18.543 1.00 77.44 103 ARG A O 1
ATOM 791 N N . GLY A 1 104 ? -6.846 4.927 19.344 1.00 87.31 104 GLY A N 1
ATOM 792 C CA . GLY A 1 104 ? -6.809 4.189 18.083 1.00 87.31 104 GLY A CA 1
ATOM 793 C C . GLY A 1 104 ? -5.491 3.458 17.836 1.00 87.31 104 GLY A C 1
ATOM 794 O O . GLY A 1 104 ? -4.605 3.388 18.697 1.00 87.31 104 GLY A O 1
ATOM 795 N N . THR A 1 105 ? -5.364 2.913 16.633 1.00 91.69 105 THR A N 1
ATOM 796 C CA . THR A 1 105 ? -4.235 2.085 16.212 1.00 91.69 105 THR A CA 1
ATOM 797 C C . THR A 1 105 ? -3.671 2.599 14.893 1.00 91.69 105 THR A C 1
ATOM 799 O O . THR A 1 105 ? -4.418 2.824 13.943 1.00 91.69 105 THR A O 1
ATOM 802 N N . ILE A 1 106 ? -2.347 2.713 14.816 1.00 93.94 106 ILE A N 1
ATOM 803 C CA . ILE A 1 106 ? -1.616 2.928 13.566 1.00 93.94 106 ILE A CA 1
ATOM 804 C C . ILE A 1 106 ? -1.118 1.570 13.076 1.00 93.94 106 ILE A C 1
ATOM 806 O O . ILE A 1 106 ? -0.621 0.755 13.853 1.00 93.94 106 ILE A O 1
ATOM 810 N N . VAL A 1 107 ? -1.267 1.309 11.788 1.00 96.19 107 VAL A N 1
ATOM 811 C CA . VAL A 1 107 ? -0.749 0.126 11.112 1.00 96.19 107 VAL A CA 1
ATOM 812 C C . VAL A 1 107 ? 0.237 0.595 10.060 1.00 96.19 107 VAL A C 1
ATOM 814 O O . VAL A 1 107 ? -0.095 1.433 9.226 1.00 96.19 107 VAL A O 1
ATOM 817 N N . VAL A 1 108 ? 1.446 0.051 10.108 1.00 96.88 108 VAL A N 1
ATOM 818 C CA . VAL A 1 108 ? 2.500 0.329 9.133 1.00 96.88 108 VAL A CA 1
ATOM 819 C C . VAL A 1 108 ? 2.759 -0.916 8.301 1.00 96.88 108 VAL A C 1
ATOM 821 O O . VAL A 1 108 ? 2.783 -2.021 8.839 1.00 96.88 108 VAL A O 1
ATOM 824 N N . HIS A 1 109 ? 2.959 -0.750 7.000 1.00 95.81 109 HIS A N 1
ATOM 825 C CA . HIS A 1 109 ? 3.538 -1.775 6.140 1.00 95.81 109 HIS A CA 1
ATOM 826 C C . HIS A 1 109 ? 4.939 -1.333 5.746 1.00 95.81 109 HIS A C 1
ATOM 828 O O . HIS A 1 109 ? 5.114 -0.226 5.240 1.00 95.81 109 HIS A O 1
ATOM 834 N N . VAL A 1 110 ? 5.922 -2.191 6.004 1.00 93.38 110 VAL A N 1
ATOM 835 C CA . VAL A 1 110 ? 7.328 -1.925 5.697 1.00 93.38 110 VAL A CA 1
ATOM 836 C C . VAL A 1 110 ? 7.702 -2.773 4.493 1.00 93.38 110 VAL A C 1
ATOM 838 O O . VAL A 1 110 ? 8.132 -3.920 4.620 1.00 93.38 110 VAL A O 1
ATOM 841 N N . ALA A 1 111 ? 7.495 -2.213 3.307 1.00 89.38 111 ALA A N 1
ATOM 842 C CA . ALA A 1 111 ? 7.846 -2.875 2.065 1.00 89.38 111 ALA A CA 1
ATOM 843 C C . ALA A 1 111 ? 9.320 -2.618 1.761 1.00 89.38 111 ALA A C 1
ATOM 845 O O . ALA A 1 111 ? 9.750 -1.468 1.687 1.00 89.38 111 ALA A O 1
ATOM 846 N N . GLU A 1 112 ? 10.106 -3.674 1.577 1.00 82.62 112 GLU A N 1
ATOM 847 C CA . GLU A 1 112 ? 11.452 -3.516 1.037 1.00 82.62 112 GLU A CA 1
ATOM 848 C C . GLU A 1 112 ? 11.344 -2.945 -0.377 1.00 82.62 112 GLU A C 1
ATOM 850 O O . GLU A 1 112 ? 10.639 -3.489 -1.232 1.00 82.62 112 GLU A O 1
ATOM 855 N N . LYS A 1 113 ? 12.019 -1.819 -0.610 1.00 75.12 113 LYS A N 1
ATOM 856 C CA . LYS A 1 113 ? 12.227 -1.295 -1.951 1.00 75.12 113 LYS A CA 1
ATOM 857 C C . LYS A 1 113 ? 13.331 -2.142 -2.544 1.00 75.12 113 LYS A C 1
ATOM 859 O O . LYS A 1 113 ? 14.517 -1.881 -2.334 1.00 75.12 113 LYS A O 1
ATOM 864 N N . VAL A 1 114 ? 12.923 -3.210 -3.209 1.00 64.69 114 VAL A N 1
ATOM 865 C CA . VAL A 1 114 ? 13.873 -4.168 -3.741 1.00 64.69 114 VAL A CA 1
ATOM 866 C C . VAL A 1 114 ? 14.543 -3.603 -4.973 1.00 64.69 114 VAL A C 1
ATOM 868 O O . VAL A 1 114 ? 13.902 -3.115 -5.896 1.00 64.69 114 VAL A O 1
ATOM 871 N N . GLN A 1 115 ? 15.866 -3.698 -4.953 1.00 61.50 115 GLN A N 1
ATOM 872 C CA . GLN A 1 115 ? 16.749 -3.198 -5.991 1.00 61.50 115 GLN A CA 1
ATOM 873 C C . GLN A 1 115 ? 17.584 -4.333 -6.594 1.00 61.50 115 GLN A C 1
ATOM 875 O O . GLN A 1 115 ? 18.686 -4.087 -7.060 1.00 61.50 115 GLN A O 1
ATOM 880 N N . GLU A 1 116 ? 17.167 -5.592 -6.496 1.00 67.81 116 GLU A N 1
ATOM 881 C CA . GLU A 1 116 ? 17.943 -6.731 -6.999 1.00 67.81 116 GLU A CA 1
ATOM 882 C C . GLU A 1 116 ? 17.074 -7.593 -7.905 1.00 67.81 116 GLU A C 1
ATOM 884 O O . GLU A 1 116 ? 15.899 -7.820 -7.615 1.00 67.81 116 GLU A O 1
ATOM 889 N N . GLY A 1 117 ? 17.662 -8.021 -9.019 1.00 81.12 117 GLY A N 1
ATOM 890 C CA . GLY A 1 117 ? 16.995 -8.784 -10.064 1.00 81.12 117 GLY A CA 1
ATOM 891 C C . GLY A 1 117 ? 17.429 -8.323 -11.451 1.00 81.12 117 GLY A C 1
ATOM 892 O O . GLY A 1 117 ? 18.117 -7.314 -11.612 1.00 81.12 117 GLY A O 1
ATOM 893 N N . ALA A 1 118 ? 17.003 -9.062 -12.464 1.00 88.62 118 ALA A N 1
ATOM 894 C CA . ALA A 1 118 ? 17.242 -8.714 -13.853 1.00 88.62 118 ALA A CA 1
ATOM 895 C C . ALA A 1 118 ? 15.957 -8.830 -14.673 1.00 88.62 118 ALA A C 1
ATOM 897 O O . ALA A 1 118 ? 15.119 -9.695 -14.418 1.00 88.62 118 ALA A O 1
ATOM 898 N N . LEU A 1 119 ? 15.810 -7.965 -15.674 1.00 92.19 119 LEU A N 1
ATOM 899 C CA . LEU A 1 119 ? 14.803 -8.112 -16.713 1.00 92.19 119 LEU A CA 1
ATOM 900 C C . LEU A 1 119 ? 15.356 -9.037 -17.796 1.00 92.19 119 LEU A C 1
ATOM 902 O O . LEU A 1 119 ? 16.369 -8.717 -18.420 1.00 92.19 119 LEU A O 1
ATOM 906 N N . ARG A 1 120 ? 14.676 -10.156 -18.038 1.00 94.62 120 ARG A N 1
ATOM 907 C CA . ARG A 1 120 ? 14.883 -10.985 -19.224 1.00 94.62 120 ARG A CA 1
ATOM 908 C C . ARG A 1 120 ? 13.928 -10.547 -20.308 1.00 94.62 120 ARG A C 1
ATOM 910 O O . ARG A 1 120 ? 12.729 -10.472 -20.058 1.00 94.62 120 ARG A O 1
ATOM 917 N N . LEU A 1 121 ? 14.453 -10.245 -21.488 1.00 95.81 121 LEU A N 1
ATOM 918 C CA . LEU A 1 121 ? 13.687 -9.629 -22.562 1.00 95.81 121 LEU A CA 1
ATOM 919 C C . LEU A 1 121 ? 14.064 -10.215 -23.924 1.00 95.81 121 LEU A C 1
ATOM 921 O O . LEU A 1 121 ? 15.240 -10.303 -24.273 1.00 95.81 121 LEU A O 1
ATOM 925 N N . ILE A 1 122 ? 13.042 -10.550 -24.709 1.00 96.19 122 ILE A N 1
ATOM 926 C CA . ILE A 1 122 ? 13.123 -10.911 -26.123 1.00 96.19 122 ILE A CA 1
ATOM 927 C C . ILE A 1 122 ? 12.252 -9.920 -26.894 1.00 96.19 122 ILE A C 1
ATOM 929 O O . ILE A 1 122 ? 11.021 -9.953 -26.805 1.00 96.19 122 ILE A O 1
ATOM 933 N N . LEU A 1 123 ? 12.896 -9.036 -27.654 1.00 97.00 123 LEU A N 1
ATOM 934 C CA . LEU A 1 123 ? 12.224 -8.071 -28.520 1.00 97.00 123 LEU A CA 1
ATOM 935 C C . LEU A 1 123 ? 12.273 -8.504 -29.983 1.00 97.00 123 LEU A C 1
ATOM 937 O O . LEU A 1 123 ? 13.231 -9.131 -30.444 1.00 97.00 123 LEU A O 1
ATOM 941 N N . LYS A 1 124 ? 11.252 -8.088 -30.731 1.00 97.25 124 LYS A N 1
ATOM 942 C CA . LYS A 1 124 ? 11.171 -8.233 -32.184 1.00 97.25 124 LYS A CA 1
ATOM 943 C C . LYS A 1 124 ? 10.806 -6.907 -32.824 1.00 97.25 124 LYS A C 1
ATOM 945 O O . LYS A 1 124 ? 9.957 -6.186 -32.308 1.00 97.25 124 LYS A O 1
ATOM 950 N N . GLY A 1 125 ? 11.445 -6.591 -33.940 1.00 97.31 125 GLY A N 1
ATOM 951 C CA . GLY A 1 125 ? 11.055 -5.492 -34.810 1.00 97.31 125 GLY A CA 1
ATOM 952 C C . GLY A 1 125 ? 10.160 -6.009 -35.925 1.00 97.31 125 GLY A C 1
ATOM 953 O O . GLY A 1 125 ? 10.303 -7.154 -36.352 1.00 97.31 125 GLY A O 1
ATOM 954 N N . LYS A 1 126 ? 9.254 -5.166 -36.407 1.00 97.31 126 LYS A N 1
ATOM 955 C CA . LYS A 1 126 ? 8.392 -5.469 -37.546 1.00 97.31 126 LYS A CA 1
ATOM 956 C C . LYS A 1 126 ? 8.205 -4.246 -38.425 1.00 97.31 126 LYS A C 1
ATOM 958 O O . LYS A 1 126 ? 8.054 -3.137 -37.907 1.00 97.31 126 LYS A O 1
ATOM 963 N N . ASP A 1 127 ? 8.180 -4.471 -39.738 1.00 96.25 127 ASP A N 1
ATOM 964 C CA . ASP A 1 127 ? 7.936 -3.437 -40.746 1.00 96.25 127 ASP A CA 1
ATOM 965 C C . ASP A 1 127 ? 8.856 -2.210 -40.555 1.00 96.25 127 ASP A C 1
ATOM 967 O O . ASP A 1 127 ? 8.439 -1.060 -40.723 1.00 96.25 127 ASP A O 1
ATOM 971 N N . LEU A 1 128 ? 10.120 -2.453 -40.177 1.00 96.75 128 LEU A N 1
ATOM 972 C CA . LEU A 1 128 ? 11.098 -1.389 -39.960 1.00 96.75 128 LEU A CA 1
ATOM 973 C C . LEU A 1 128 ? 11.335 -0.603 -41.258 1.00 96.75 128 LEU A C 1
ATOM 975 O O . LEU A 1 128 ? 11.418 -1.170 -42.349 1.00 96.75 128 LEU A O 1
ATOM 979 N N . LYS A 1 129 ? 11.481 0.719 -41.155 1.00 93.81 129 LYS A N 1
ATOM 980 C CA . LYS A 1 129 ? 11.787 1.596 -42.287 1.00 93.81 129 LYS A CA 1
ATOM 981 C C . LYS A 1 129 ? 13.156 1.236 -42.847 1.00 93.81 129 LYS A C 1
ATOM 983 O O . LYS A 1 129 ? 14.147 1.207 -42.124 1.00 93.81 129 LYS A O 1
ATOM 988 N N . ASN A 1 130 ? 13.215 1.026 -44.158 1.00 89.81 130 ASN A N 1
ATOM 989 C CA . ASN A 1 130 ? 14.487 0.828 -44.831 1.00 89.81 130 ASN A CA 1
ATOM 990 C C . ASN A 1 130 ? 15.250 2.160 -44.919 1.00 89.81 130 ASN A C 1
ATOM 992 O O . ASN A 1 130 ? 14.782 3.112 -45.548 1.00 89.81 130 ASN A O 1
ATOM 996 N N . THR A 1 131 ? 16.411 2.214 -44.280 1.00 83.12 131 THR A N 1
ATOM 997 C CA . THR A 1 131 ? 17.358 3.338 -44.286 1.00 83.12 131 THR A CA 1
ATOM 998 C C . THR A 1 131 ? 18.305 3.300 -45.489 1.00 83.12 131 THR A C 1
ATOM 1000 O O . THR A 1 131 ? 18.862 4.331 -45.867 1.00 83.12 131 THR A O 1
ATOM 1003 N N . GLU A 1 132 ? 18.408 2.153 -46.165 1.00 73.00 132 GLU A N 1
ATOM 1004 C CA . GLU A 1 132 ? 19.185 1.967 -47.389 1.00 73.00 132 GLU A CA 1
ATOM 1005 C C . GLU A 1 132 ? 18.429 2.543 -48.594 1.00 73.00 132 GLU A C 1
ATOM 1007 O O . GLU A 1 132 ? 17.299 2.154 -48.894 1.00 73.00 132 GLU A O 1
ATOM 1012 N N . GLY A 1 133 ? 19.048 3.500 -49.289 1.00 63.31 133 GLY A N 1
ATOM 1013 C CA . GLY A 1 133 ? 18.411 4.328 -50.317 1.00 63.31 133 GLY A CA 1
ATOM 1014 C C . GLY A 1 133 ? 17.820 3.607 -51.547 1.00 63.31 133 GLY A C 1
ATOM 1015 O O . GLY A 1 133 ? 17.791 2.386 -51.664 1.00 63.31 133 GLY A O 1
ATOM 1016 N N . PHE A 1 134 ? 17.387 4.433 -52.513 1.00 54.62 134 PHE A N 1
ATOM 1017 C CA . PHE A 1 134 ? 16.456 4.242 -53.655 1.00 54.62 134 PHE A CA 1
ATOM 1018 C C . PHE A 1 134 ? 16.496 2.954 -54.513 1.00 54.62 134 PHE A C 1
ATOM 1020 O O . PHE A 1 134 ? 15.707 2.827 -55.449 1.00 54.62 134 PHE A O 1
ATOM 1027 N N . THR A 1 135 ? 17.398 2.009 -54.260 1.00 58.75 135 THR A N 1
ATOM 1028 C CA . THR A 1 135 ? 17.538 0.780 -55.049 1.00 58.75 135 THR A CA 1
ATOM 1029 C C . THR A 1 135 ? 16.898 -0.460 -54.408 1.00 58.75 135 THR A C 1
ATOM 1031 O O . THR A 1 135 ? 16.773 -1.463 -55.102 1.00 58.75 135 THR A O 1
ATOM 1034 N N . ASN A 1 136 ? 16.432 -0.419 -53.145 1.00 60.03 136 ASN A N 1
ATOM 1035 C CA . ASN A 1 136 ? 15.794 -1.558 -52.439 1.00 60.03 136 ASN A CA 1
ATOM 1036 C C . ASN A 1 136 ? 16.600 -2.881 -52.486 1.00 60.03 136 ASN A C 1
ATOM 1038 O O . ASN A 1 136 ? 16.052 -3.960 -52.265 1.00 60.03 136 ASN A O 1
ATOM 1042 N N . LEU A 1 137 ? 17.896 -2.813 -52.807 1.00 70.69 137 LEU A N 1
ATOM 1043 C CA . LEU A 1 137 ? 18.773 -3.974 -52.985 1.00 70.69 137 LEU A CA 1
ATOM 1044 C C . LEU A 1 137 ? 19.447 -4.410 -51.675 1.00 70.69 137 LEU A C 1
ATOM 1046 O O . LEU A 1 137 ? 19.923 -5.542 -51.596 1.00 70.69 137 LEU A O 1
ATOM 1050 N N . ARG A 1 138 ? 19.472 -3.537 -50.660 1.00 81.25 138 ARG A N 1
ATOM 1051 C CA . ARG A 1 138 ? 20.001 -3.799 -49.317 1.00 81.25 138 ARG A CA 1
ATOM 1052 C C . ARG A 1 138 ? 18.911 -3.517 -48.277 1.00 81.25 138 ARG A C 1
ATOM 1054 O O . ARG A 1 138 ? 18.051 -2.659 -48.487 1.00 81.25 138 ARG A O 1
ATOM 1061 N N . LYS A 1 139 ? 18.914 -4.319 -47.216 1.00 88.31 139 LYS A N 1
ATOM 1062 C CA . LYS A 1 139 ? 18.076 -4.168 -46.022 1.00 88.31 139 LYS A CA 1
ATOM 1063 C C . LYS A 1 139 ? 18.958 -3.639 -44.887 1.00 88.31 139 LYS A C 1
ATOM 1065 O O . LYS A 1 139 ? 20.156 -3.929 -44.935 1.00 88.31 139 LYS A O 1
ATOM 1070 N N . PRO A 1 140 ? 18.388 -2.957 -43.882 1.00 90.94 140 PRO A N 1
ATOM 1071 C CA . PRO A 1 140 ? 19.174 -2.488 -42.758 1.00 90.94 140 PRO A CA 1
ATOM 1072 C C . PRO A 1 140 ? 19.731 -3.675 -41.967 1.00 90.94 140 PRO A C 1
ATOM 1074 O O . PRO A 1 140 ? 19.216 -4.801 -42.032 1.00 90.94 140 PRO A O 1
ATOM 1077 N N . ASP A 1 141 ? 20.773 -3.396 -41.203 1.00 94.62 141 ASP A N 1
ATOM 1078 C CA . ASP A 1 141 ? 21.387 -4.262 -40.212 1.00 94.62 141 ASP A CA 1
ATOM 1079 C C . ASP A 1 141 ? 20.959 -3.762 -38.804 1.00 94.62 141 ASP A C 1
ATOM 1081 O O . ASP A 1 141 ? 21.741 -3.098 -38.115 1.00 94.62 141 ASP A O 1
ATOM 1085 N N . PRO A 1 142 ? 19.692 -3.986 -38.376 1.00 96.81 142 PRO A N 1
ATOM 1086 C CA . PRO A 1 142 ? 19.136 -3.339 -37.193 1.00 96.81 142 PRO A CA 1
ATOM 1087 C C . PRO A 1 142 ? 19.666 -3.857 -35.846 1.00 96.81 142 PRO A C 1
ATOM 1089 O O . PRO A 1 142 ? 19.776 -5.065 -35.603 1.00 96.81 142 PRO A O 1
ATOM 1092 N N . PHE A 1 143 ? 19.853 -2.929 -34.909 1.00 97.69 143 PHE A N 1
ATOM 1093 C CA . PHE A 1 143 ? 20.034 -3.179 -33.474 1.00 97.69 143 PHE A CA 1
ATOM 1094 C C . PHE A 1 143 ? 19.263 -2.145 -32.651 1.00 97.69 143 PHE A C 1
ATOM 1096 O O . PHE A 1 143 ? 19.015 -1.036 -33.127 1.00 97.69 143 PHE A O 1
ATOM 1103 N N . TYR A 1 144 ? 18.890 -2.480 -31.416 1.00 98.06 144 TYR A N 1
ATOM 1104 C CA . TYR A 1 144 ? 18.306 -1.518 -30.487 1.00 98.06 144 TYR A CA 1
ATOM 1105 C C . TYR A 1 144 ? 19.244 -1.180 -29.332 1.00 98.06 144 TYR A C 1
ATOM 1107 O O . TYR A 1 144 ? 20.114 -1.957 -28.935 1.00 98.06 144 TYR A O 1
ATOM 1115 N N . VAL A 1 145 ? 19.034 0.013 -28.789 1.00 97.88 145 VAL A N 1
ATOM 1116 C CA . VAL A 1 145 ? 19.691 0.540 -27.599 1.00 97.88 145 VAL A CA 1
ATOM 1117 C C . VAL A 1 145 ? 18.614 0.950 -26.609 1.00 97.88 145 VAL A C 1
ATOM 1119 O O . VAL A 1 145 ? 17.685 1.677 -26.968 1.00 97.88 145 VAL A O 1
ATOM 1122 N N . LEU A 1 146 ? 18.766 0.518 -25.359 1.00 98.00 146 LEU A N 1
ATOM 1123 C CA . LEU A 1 146 ? 17.993 1.042 -24.238 1.00 98.00 146 LEU A CA 1
ATOM 1124 C C . LEU A 1 146 ? 18.839 2.071 -23.499 1.00 98.00 146 LEU A C 1
ATOM 1126 O O . LEU A 1 146 ? 20.013 1.833 -23.199 1.00 98.00 146 LEU A O 1
ATOM 1130 N N . SER A 1 147 ? 18.233 3.219 -23.215 1.00 97.25 147 SER A N 1
ATOM 1131 C CA . SER A 1 147 ? 18.831 4.262 -22.390 1.00 97.25 147 SER A CA 1
ATOM 1132 C C . SER A 1 147 ? 17.908 4.631 -21.239 1.00 97.25 147 SER A C 1
ATOM 1134 O O . SER A 1 147 ? 16.709 4.826 -21.432 1.00 97.25 147 SER A O 1
ATOM 1136 N N . ARG A 1 148 ? 18.486 4.754 -20.049 1.00 94.62 148 ARG A N 1
ATOM 1137 C CA . ARG A 1 148 ? 17.811 5.168 -18.823 1.00 94.62 148 ARG A CA 1
ATOM 1138 C C . ARG A 1 148 ? 17.814 6.687 -18.704 1.00 94.62 148 ARG A C 1
ATOM 1140 O O . ARG A 1 148 ? 18.840 7.312 -18.990 1.00 94.62 148 ARG A O 1
ATOM 1147 N N . LYS A 1 149 ? 16.702 7.267 -18.249 1.00 91.81 149 LYS A N 1
ATOM 1148 C CA . LYS A 1 149 ? 16.624 8.691 -17.907 1.00 91.81 149 LYS A CA 1
ATOM 1149 C C . LYS A 1 149 ? 17.508 9.011 -16.687 1.00 91.81 149 LYS A C 1
ATOM 1151 O O . LYS A 1 149 ? 17.513 8.255 -15.717 1.00 91.81 149 LYS A O 1
ATOM 1156 N N . GLY A 1 150 ? 18.289 10.085 -16.770 1.00 87.25 150 GLY A N 1
ATOM 1157 C CA . GLY A 1 150 ? 19.065 10.659 -15.666 1.00 87.25 150 GLY A CA 1
ATOM 1158 C C . GLY A 1 150 ? 18.277 11.716 -14.888 1.00 87.25 150 GLY A C 1
ATOM 1159 O O . GLY A 1 150 ? 17.061 11.831 -15.043 1.00 87.25 150 GLY A O 1
ATOM 1160 N N . ASP A 1 151 ? 18.979 12.498 -14.067 1.00 78.88 151 ASP A N 1
ATOM 1161 C CA . ASP A 1 151 ? 18.356 13.523 -13.218 1.00 78.88 151 ASP A CA 1
ATOM 1162 C C . ASP A 1 151 ? 18.028 14.803 -14.007 1.00 78.88 151 ASP A C 1
ATOM 1164 O O . ASP A 1 151 ? 17.108 15.543 -13.656 1.00 78.88 151 ASP A O 1
ATOM 1168 N N . GLY A 1 152 ? 18.766 15.074 -15.091 1.00 79.81 152 GLY A N 1
ATOM 1169 C CA . GLY A 1 152 ? 18.465 16.164 -16.020 1.00 79.81 152 GLY A CA 1
ATOM 1170 C C . GLY A 1 152 ? 17.362 15.820 -17.029 1.00 79.81 152 GLY A C 1
ATOM 1171 O O . GLY A 1 152 ? 17.237 14.677 -17.465 1.00 79.81 152 GLY A O 1
ATOM 1172 N N . ASP A 1 153 ? 16.605 16.830 -17.477 1.00 75.19 153 ASP A N 1
ATOM 1173 C CA . ASP A 1 153 ? 15.485 16.656 -18.423 1.00 75.19 153 ASP A CA 1
ATOM 1174 C C . ASP A 1 153 ? 15.878 15.938 -19.732 1.00 75.19 153 ASP A C 1
ATOM 1176 O O . ASP A 1 153 ? 15.094 15.144 -20.255 1.00 75.19 153 ASP A O 1
ATOM 1180 N N . ASP A 1 154 ? 17.108 16.154 -20.212 1.00 81.94 154 ASP A N 1
ATOM 1181 C CA . ASP A 1 154 ? 17.656 15.569 -21.445 1.00 81.94 154 ASP A CA 1
ATOM 1182 C C . ASP A 1 154 ? 18.816 14.586 -21.197 1.00 81.94 154 ASP A C 1
ATOM 1184 O O . ASP A 1 154 ? 19.543 14.211 -22.122 1.00 81.94 154 ASP A O 1
ATOM 1188 N N . GLU A 1 155 ? 19.018 14.156 -19.952 1.00 91.06 155 GLU A N 1
ATOM 1189 C CA . GLU A 1 155 ? 20.083 13.218 -19.612 1.00 91.06 155 GLU A CA 1
ATOM 1190 C C . GLU A 1 155 ? 19.630 11.776 -19.876 1.00 91.06 155 GLU A C 1
ATOM 1192 O O . GLU A 1 155 ? 18.703 11.271 -19.246 1.00 91.06 155 GLU A O 1
ATOM 1197 N N . TRP A 1 156 ? 20.293 11.094 -20.813 1.00 94.38 156 TRP A N 1
ATOM 1198 C CA . TRP A 1 156 ? 20.030 9.693 -21.148 1.00 94.38 156 TRP A CA 1
ATOM 1199 C C . TRP A 1 156 ? 21.331 8.898 -21.116 1.00 94.38 156 TRP A C 1
ATOM 1201 O O . TRP A 1 156 ? 22.279 9.213 -21.834 1.00 94.38 156 TRP A O 1
ATOM 1211 N N . THR A 1 157 ? 21.369 7.844 -20.306 1.00 94.81 157 THR A N 1
ATOM 1212 C CA . THR A 1 157 ? 22.526 6.948 -20.195 1.00 94.81 157 THR A CA 1
ATOM 1213 C C . THR A 1 157 ? 22.220 5.635 -20.897 1.00 94.81 157 THR A C 1
ATOM 1215 O O . THR A 1 157 ? 21.242 4.981 -20.547 1.00 94.81 157 THR A O 1
ATOM 1218 N N . LYS A 1 158 ? 23.046 5.221 -21.867 1.00 95.88 158 LYS A N 1
ATOM 1219 C CA . LYS A 1 158 ? 22.939 3.889 -22.486 1.00 95.88 158 LYS A CA 1
ATOM 1220 C C . LYS A 1 158 ? 23.163 2.809 -21.426 1.00 95.88 158 LYS A C 1
ATOM 1222 O O . LYS A 1 158 ? 24.191 2.827 -20.756 1.00 95.88 158 LYS A O 1
ATOM 1227 N N . VAL A 1 159 ? 22.239 1.856 -21.338 1.00 96.25 159 VAL A N 1
ATOM 1228 C CA . VAL A 1 159 ? 22.286 0.741 -20.375 1.00 96.25 159 VAL A CA 1
ATOM 1229 C C . VAL A 1 159 ? 22.341 -0.626 -21.051 1.00 96.25 159 VAL A C 1
ATOM 1231 O O . VAL A 1 159 ? 22.793 -1.584 -20.440 1.00 96.25 159 VAL A O 1
ATOM 1234 N N . PHE A 1 160 ? 21.943 -0.729 -22.323 1.00 97.25 160 PHE A N 1
ATOM 1235 C CA . PHE A 1 160 ? 21.979 -1.994 -23.060 1.00 97.25 160 PHE A CA 1
ATOM 1236 C C . PHE A 1 160 ? 22.066 -1.790 -24.583 1.00 97.25 160 PHE A C 1
ATOM 1238 O O . PHE A 1 160 ? 21.554 -0.792 -25.100 1.00 97.25 160 PHE A O 1
ATOM 1245 N N . ASP A 1 161 ? 22.684 -2.737 -25.302 1.00 95.75 161 ASP A N 1
ATOM 1246 C CA . ASP A 1 161 ? 22.550 -2.919 -26.753 1.00 95.75 161 ASP A CA 1
ATOM 1247 C C . ASP A 1 161 ? 22.277 -4.376 -27.153 1.00 95.75 161 ASP A C 1
ATOM 1249 O O . ASP A 1 161 ? 22.799 -5.323 -26.578 1.00 95.75 161 ASP A O 1
ATOM 1253 N N . SER A 1 162 ? 21.442 -4.562 -28.173 1.00 96.81 162 SER A N 1
ATOM 1254 C CA . SER A 1 162 ? 20.966 -5.893 -28.579 1.00 96.81 162 SER A CA 1
ATOM 1255 C C . SER A 1 162 ? 21.956 -6.712 -29.403 1.00 96.81 162 SER A C 1
ATOM 1257 O O . SER A 1 162 ? 21.715 -7.885 -29.691 1.00 96.81 162 SER A O 1
ATOM 1259 N N . GLY A 1 163 ? 23.018 -6.074 -29.892 1.00 95.44 163 GLY A N 1
ATOM 1260 C CA . GLY A 1 163 ? 23.752 -6.561 -31.055 1.00 95.44 163 GLY A CA 1
ATOM 1261 C C . GLY A 1 163 ? 22.925 -6.501 -32.348 1.00 95.44 163 GLY A C 1
ATOM 1262 O O . GLY A 1 163 ? 21.723 -6.222 -32.352 1.00 95.44 163 GLY A O 1
ATOM 1263 N N . VAL A 1 164 ? 23.604 -6.741 -33.467 1.00 96.44 164 VAL A N 1
ATOM 1264 C CA . VAL A 1 164 ? 23.094 -6.482 -34.819 1.00 96.44 164 VAL A CA 1
ATOM 1265 C C . VAL A 1 164 ? 22.489 -7.730 -35.450 1.00 96.44 164 VAL A C 1
ATOM 1267 O O . VAL A 1 164 ? 23.133 -8.780 -35.523 1.00 96.44 164 VAL A O 1
ATOM 1270 N N . VAL A 1 165 ? 21.278 -7.591 -35.989 1.00 97.12 165 VAL A N 1
ATOM 1271 C CA . VAL A 1 165 ? 20.651 -8.583 -36.868 1.00 97.12 165 VAL A CA 1
ATOM 1272 C C . VAL A 1 165 ? 20.842 -8.127 -38.305 1.00 97.12 165 VAL A C 1
ATOM 1274 O O . VAL A 1 165 ? 20.451 -7.028 -38.664 1.00 97.12 165 VAL A O 1
ATOM 1277 N N . LYS A 1 166 ? 21.448 -8.958 -39.153 1.00 94.19 166 LYS A N 1
ATOM 1278 C CA . LYS A 1 166 ? 21.812 -8.535 -40.511 1.00 94.19 166 LYS A CA 1
ATOM 1279 C C . LYS A 1 166 ? 20.650 -8.618 -41.496 1.00 94.19 166 LYS A C 1
ATOM 1281 O O . LYS A 1 166 ? 19.963 -9.636 -41.547 1.00 94.19 166 LYS A O 1
ATOM 1286 N N . ASN A 1 167 ? 20.546 -7.624 -42.376 1.00 92.31 167 ASN A N 1
ATOM 1287 C CA . ASN A 1 167 ? 19.645 -7.573 -43.530 1.00 92.31 167 ASN A CA 1
ATOM 1288 C C . ASN A 1 167 ? 18.178 -7.924 -43.201 1.00 92.31 167 ASN A C 1
ATOM 1290 O O . ASN A 1 167 ? 17.580 -8.778 -43.870 1.00 92.31 167 ASN A O 1
ATOM 1294 N N . SER A 1 168 ? 17.577 -7.267 -42.206 1.00 95.12 168 SER A N 1
ATOM 1295 C CA . SER A 1 168 ? 16.195 -7.542 -41.790 1.00 95.12 168 SER A CA 1
ATOM 1296 C C . SER A 1 168 ? 15.368 -6.276 -41.582 1.00 95.12 168 SER A C 1
ATOM 1298 O O . SER A 1 168 ? 15.836 -5.320 -40.983 1.00 95.12 168 SER A O 1
ATOM 1300 N N . LEU A 1 169 ? 14.117 -6.298 -42.053 1.00 95.81 169 LEU A N 1
ATOM 1301 C CA . LEU A 1 169 ? 13.085 -5.321 -41.670 1.00 95.81 169 LEU A CA 1
ATOM 1302 C C . LEU A 1 169 ? 12.201 -5.858 -40.532 1.00 95.81 169 LEU A C 1
ATOM 1304 O O . LEU A 1 169 ? 11.416 -5.110 -39.965 1.00 95.81 169 LEU A O 1
ATOM 1308 N N . ASP A 1 170 ? 12.364 -7.140 -40.191 1.00 97.31 170 ASP A N 1
ATOM 1309 C CA . ASP A 1 170 ? 11.622 -7.849 -39.152 1.00 97.31 170 ASP A CA 1
ATOM 1310 C C . ASP A 1 170 ? 12.623 -8.613 -38.259 1.00 97.31 170 ASP A C 1
ATOM 1312 O O . ASP A 1 170 ? 12.724 -9.842 -38.331 1.00 97.31 170 ASP A O 1
ATOM 1316 N N . PRO A 1 171 ? 13.537 -7.916 -37.558 1.00 97.56 171 PRO A N 1
ATOM 1317 C CA . PRO A 1 171 ? 14.566 -8.576 -36.766 1.00 97.56 171 PRO A CA 1
ATOM 1318 C C . PRO A 1 171 ? 13.975 -9.263 -35.531 1.00 97.56 171 PRO A C 1
ATOM 1320 O O . PRO A 1 171 ? 13.161 -8.685 -34.816 1.00 97.56 171 PRO A O 1
ATOM 1323 N N . GLU A 1 172 ? 14.463 -10.463 -35.234 1.00 97.25 172 GLU A N 1
ATOM 1324 C CA . GLU A 1 172 ? 14.312 -11.092 -33.921 1.00 97.25 172 GLU A CA 1
ATOM 1325 C C . GLU A 1 172 ? 15.656 -10.976 -33.199 1.00 97.25 172 GLU A C 1
ATOM 1327 O O . GLU A 1 172 ? 16.656 -11.542 -33.654 1.00 97.25 172 GLU A O 1
ATOM 1332 N N . TRP A 1 173 ? 15.710 -10.190 -32.122 1.00 97.94 173 TRP A N 1
ATOM 1333 C CA . TRP A 1 173 ? 16.939 -10.017 -31.349 1.00 97.94 173 TRP A CA 1
ATOM 1334 C C . TRP A 1 173 ? 17.087 -11.131 -30.309 1.00 97.94 173 TRP A C 1
ATOM 1336 O O . TRP A 1 173 ? 16.104 -11.701 -29.836 1.00 97.94 173 TRP A O 1
ATOM 1346 N N . THR A 1 174 ? 18.335 -11.457 -29.968 1.00 97.06 174 THR A N 1
ATOM 1347 C CA . THR A 1 174 ? 18.645 -12.475 -28.953 1.00 97.06 174 THR A CA 1
ATOM 1348 C C . THR A 1 174 ? 18.101 -12.050 -27.591 1.00 97.06 174 THR A C 1
ATOM 1350 O O . THR A 1 174 ? 18.141 -10.866 -27.261 1.00 97.06 174 THR A O 1
ATOM 1353 N N . GLU A 1 175 ? 17.651 -13.021 -26.793 1.00 97.00 175 GLU A N 1
ATOM 1354 C CA . GLU A 1 175 ? 17.303 -12.799 -25.389 1.00 97.00 175 GLU A CA 1
ATOM 1355 C C . GLU A 1 175 ? 18.434 -12.076 -24.650 1.00 97.00 175 GLU A C 1
ATOM 1357 O O . GLU A 1 175 ? 19.608 -12.448 -24.758 1.00 97.00 175 GLU A O 1
ATOM 1362 N N . CYS A 1 176 ? 18.069 -11.055 -23.883 1.00 95.31 176 CYS A N 1
ATOM 1363 C CA . CYS A 1 176 ? 18.985 -10.351 -23.005 1.00 95.31 176 CYS A CA 1
ATOM 1364 C C . CYS A 1 176 ? 18.531 -10.415 -21.553 1.00 95.31 176 CYS A C 1
ATOM 1366 O O . CYS A 1 176 ? 17.336 -10.433 -21.277 1.00 95.31 176 CYS A O 1
ATOM 1368 N N . GLU A 1 177 ? 19.494 -10.377 -20.636 1.00 95.06 177 GLU A N 1
ATOM 1369 C CA . GLU A 1 177 ? 19.277 -10.240 -19.198 1.00 95.06 177 GLU A CA 1
ATOM 1370 C C . GLU A 1 177 ? 19.961 -8.941 -18.745 1.00 95.06 177 GLU A C 1
ATOM 1372 O O . GLU A 1 177 ? 21.166 -8.781 -18.944 1.00 95.06 177 GLU A O 1
ATOM 1377 N N . ILE A 1 178 ? 19.190 -7.993 -18.206 1.00 93.94 178 ILE A N 1
ATOM 1378 C CA . ILE A 1 178 ? 19.675 -6.660 -17.815 1.00 93.94 178 ILE A CA 1
ATOM 1379 C C . ILE A 1 178 ? 19.349 -6.429 -16.342 1.00 93.94 178 ILE A C 1
ATOM 1381 O O . ILE A 1 178 ? 18.186 -6.528 -15.955 1.00 93.94 178 ILE A O 1
ATOM 1385 N N . ASP A 1 179 ? 20.349 -6.092 -15.526 1.00 90.94 179 ASP A N 1
ATOM 1386 C CA . ASP A 1 179 ? 20.138 -5.755 -14.115 1.00 90.94 179 ASP A CA 1
ATOM 1387 C C . ASP A 1 179 ? 19.162 -4.574 -13.973 1.00 90.94 179 ASP A C 1
ATOM 1389 O O . ASP A 1 179 ? 19.262 -3.569 -14.681 1.00 90.94 179 ASP A O 1
ATOM 1393 N N . VAL A 1 180 ? 18.195 -4.683 -13.060 1.00 88.12 180 VAL A N 1
ATOM 1394 C CA . VAL A 1 180 ? 17.137 -3.671 -12.943 1.00 88.12 180 VAL A CA 1
ATOM 1395 C C . VAL A 1 180 ? 17.619 -2.338 -12.358 1.00 88.12 180 VAL A C 1
ATOM 1397 O O . VAL A 1 180 ? 17.026 -1.296 -12.664 1.00 88.12 180 VAL A O 1
ATOM 1400 N N . LYS A 1 181 ? 18.700 -2.315 -11.561 1.00 84.69 181 LYS A N 1
ATOM 1401 C CA . LYS A 1 181 ? 19.324 -1.056 -11.112 1.00 84.69 181 LYS A CA 1
ATOM 1402 C C . LYS A 1 181 ? 20.001 -0.365 -12.284 1.00 84.69 181 LYS A C 1
ATOM 1404 O O . LYS A 1 181 ? 19.869 0.850 -12.436 1.00 84.69 181 LYS A O 1
ATOM 1409 N N . GLU A 1 182 ? 20.708 -1.120 -13.118 1.00 89.50 182 GLU A N 1
ATOM 1410 C CA . GLU A 1 182 ? 21.320 -0.562 -14.321 1.00 89.50 182 GLU A CA 1
ATOM 1411 C C . GLU A 1 182 ? 20.243 -0.051 -15.276 1.00 89.50 182 GLU A C 1
ATOM 1413 O O . GLU A 1 182 ? 20.269 1.125 -15.637 1.00 89.50 182 GLU A O 1
ATOM 1418 N N . LEU A 1 183 ? 19.245 -0.882 -15.583 1.00 92.06 183 LEU A N 1
ATOM 1419 C CA . LEU A 1 183 ? 18.192 -0.586 -16.548 1.00 92.06 183 LEU A CA 1
ATOM 1420 C C . LEU A 1 183 ? 17.354 0.637 -16.166 1.00 92.06 183 LEU A C 1
ATOM 1422 O O . LEU A 1 183 ? 17.134 1.511 -16.999 1.00 92.06 183 LEU A O 1
ATOM 1426 N N . CYS A 1 184 ? 16.871 0.695 -14.924 1.00 87.38 184 CYS A N 1
ATOM 1427 C CA . CYS A 1 184 ? 15.826 1.643 -14.524 1.00 87.38 184 CYS A CA 1
ATOM 1428 C C . CYS A 1 184 ? 15.993 2.192 -13.100 1.00 87.38 184 CYS A C 1
ATOM 1430 O O . CYS A 1 184 ? 15.043 2.709 -12.526 1.00 87.38 184 CYS A O 1
ATOM 1432 N N . SER A 1 185 ? 17.184 2.079 -12.499 1.00 80.81 185 SER A N 1
ATOM 1433 C CA . SER A 1 185 ? 17.420 2.475 -11.098 1.00 80.81 185 SER A CA 1
ATOM 1434 C C . SER A 1 185 ? 16.460 1.790 -10.110 1.00 80.81 185 SER A C 1
ATOM 1436 O O . SER A 1 185 ? 16.153 2.345 -9.056 1.00 80.81 185 SER A O 1
ATOM 1438 N N . ALA A 1 186 ? 15.992 0.583 -10.458 1.00 74.75 186 ALA A N 1
ATOM 1439 C CA . ALA A 1 186 ? 14.945 -0.159 -9.753 1.00 74.75 186 ALA A CA 1
ATOM 1440 C C . ALA A 1 186 ? 13.588 0.572 -9.635 1.00 74.75 186 ALA A C 1
ATOM 1442 O O . ALA A 1 186 ? 12.768 0.219 -8.791 1.00 74.75 186 ALA A O 1
ATOM 1443 N N . ASP A 1 187 ? 13.333 1.570 -10.482 1.00 78.75 187 ASP A N 1
ATOM 1444 C CA . ASP A 1 187 ? 12.026 2.198 -10.657 1.00 78.75 187 ASP A CA 1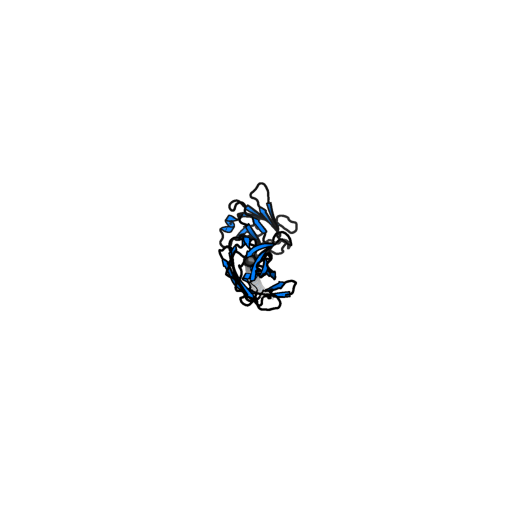
ATOM 1445 C C . ASP A 1 187 ? 11.419 1.730 -11.987 1.00 78.75 187 ASP A C 1
ATOM 1447 O O . ASP A 1 187 ? 11.814 2.162 -13.068 1.00 78.75 187 ASP A O 1
ATOM 1451 N N . PHE A 1 188 ? 10.456 0.810 -11.916 1.00 84.62 188 PHE A N 1
ATOM 1452 C CA . PHE A 1 188 ? 9.861 0.179 -13.102 1.00 84.62 188 PHE A CA 1
ATOM 1453 C C . PHE A 1 188 ? 8.929 1.091 -13.893 1.00 84.62 188 PHE A C 1
ATOM 1455 O O . PHE A 1 188 ? 8.559 0.732 -15.014 1.00 84.62 188 PHE A O 1
ATOM 1462 N N . ASP A 1 189 ? 8.582 2.249 -13.330 1.00 85.06 189 ASP A N 1
ATOM 1463 C CA . ASP A 1 189 ? 7.823 3.308 -13.987 1.00 85.06 189 ASP A CA 1
ATOM 1464 C C . ASP A 1 189 ? 8.742 4.406 -14.556 1.00 85.06 189 ASP A C 1
ATOM 1466 O O . ASP A 1 189 ? 8.267 5.308 -15.253 1.00 85.06 189 ASP A O 1
ATOM 1470 N N . LEU A 1 190 ? 10.062 4.316 -14.331 1.00 87.62 190 LEU A N 1
ATOM 1471 C CA . LEU A 1 190 ? 11.034 5.238 -14.909 1.00 87.62 190 LEU A CA 1
ATOM 1472 C C . LEU A 1 190 ? 11.028 5.121 -16.447 1.00 87.62 190 LEU A C 1
ATOM 1474 O O . LEU A 1 190 ? 11.225 4.023 -16.981 1.00 87.62 190 LEU A O 1
ATOM 1478 N N . PRO A 1 191 ? 10.861 6.235 -17.188 1.00 93.62 191 PRO A N 1
ATOM 1479 C CA . PRO A 1 191 ? 10.908 6.208 -18.643 1.00 93.62 191 PRO A CA 1
ATOM 1480 C C . PRO A 1 191 ? 12.260 5.721 -19.175 1.00 93.62 191 PRO A C 1
ATOM 1482 O O . PRO A 1 191 ? 13.313 6.280 -18.858 1.00 93.62 191 PRO A O 1
ATOM 1485 N N . LEU A 1 192 ? 12.217 4.724 -20.053 1.00 96.56 192 LEU A N 1
ATOM 1486 C CA . LEU A 1 192 ? 13.332 4.265 -20.871 1.00 96.56 192 LEU A CA 1
ATOM 1487 C C . LEU A 1 192 ? 13.167 4.798 -22.288 1.00 96.56 192 LEU A C 1
ATOM 1489 O O . LEU A 1 192 ? 12.066 4.829 -22.842 1.00 96.56 192 LEU A O 1
ATOM 1493 N N . LYS A 1 193 ? 14.279 5.182 -22.905 1.00 97.50 193 LYS A N 1
ATOM 1494 C CA . LYS A 1 193 ? 14.334 5.513 -24.325 1.00 97.50 193 LYS A CA 1
ATOM 1495 C C . LYS A 1 193 ? 14.849 4.301 -25.081 1.00 97.50 193 LYS A C 1
ATOM 1497 O O . LYS A 1 193 ? 16.004 3.910 -24.910 1.00 97.50 193 LYS A O 1
ATOM 1502 N N . LEU A 1 194 ? 13.996 3.731 -25.924 1.00 98.12 194 LEU A N 1
ATOM 1503 C CA . LEU A 1 194 ? 14.349 2.638 -26.819 1.00 98.12 194 LEU A CA 1
ATOM 1504 C C . LEU A 1 194 ? 14.567 3.221 -28.212 1.00 98.12 194 LEU A C 1
ATOM 1506 O O . LEU A 1 194 ? 13.681 3.865 -28.774 1.00 98.12 194 LEU A O 1
ATOM 1510 N N . GLN A 1 195 ? 15.764 3.033 -28.756 1.00 98.00 195 GLN A N 1
ATOM 1511 C CA . GLN A 1 195 ? 16.132 3.510 -30.087 1.00 98.00 195 GLN A CA 1
ATOM 1512 C C . GLN A 1 195 ? 16.580 2.339 -30.947 1.00 98.00 195 GLN A C 1
ATOM 1514 O O . GLN A 1 195 ? 17.398 1.540 -30.502 1.00 98.00 195 GLN A O 1
ATOM 1519 N N . VAL A 1 196 ? 16.074 2.263 -32.173 1.00 98.25 196 VAL A N 1
ATOM 1520 C CA . VAL A 1 196 ? 16.485 1.280 -33.176 1.00 98.25 196 VAL A CA 1
ATOM 1521 C C . VAL A 1 196 ? 17.365 1.983 -34.202 1.00 98.25 196 VAL A C 1
ATOM 1523 O O . VAL A 1 196 ? 17.007 3.052 -34.704 1.00 98.25 196 VAL A O 1
ATOM 1526 N N . PHE A 1 197 ? 18.511 1.388 -34.508 1.00 96.75 197 PHE A N 1
ATOM 1527 C CA . PHE A 1 197 ? 19.514 1.908 -35.428 1.00 96.75 197 PHE A CA 1
ATOM 1528 C C . PHE A 1 197 ? 19.851 0.886 -36.508 1.00 96.75 197 PHE A C 1
ATOM 1530 O O . PHE A 1 197 ? 19.737 -0.313 -36.277 1.00 96.75 197 PHE A O 1
ATOM 1537 N N . ASP A 1 198 ? 20.319 1.378 -37.649 1.00 94.69 198 ASP A N 1
ATOM 1538 C CA . ASP A 1 198 ? 20.947 0.618 -38.724 1.00 94.69 198 ASP A CA 1
ATOM 1539 C C . ASP A 1 198 ? 22.479 0.672 -38.590 1.00 94.69 198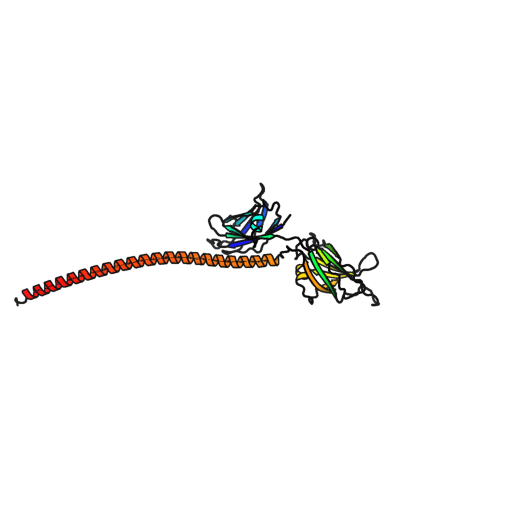 ASP A C 1
ATOM 1541 O O . ASP A 1 198 ? 23.074 1.758 -38.490 1.00 94.69 198 ASP A O 1
ATOM 1545 N N . GLU A 1 199 ? 23.129 -0.495 -38.546 1.00 91.88 199 GLU A N 1
ATOM 1546 C CA . GLU A 1 199 ? 24.587 -0.592 -38.493 1.00 91.88 199 GLU A CA 1
ATOM 1547 C C . GLU A 1 199 ? 25.222 -0.275 -39.856 1.00 91.88 199 GLU A C 1
ATOM 1549 O O . GLU A 1 199 ? 25.268 -1.099 -40.769 1.00 91.88 199 GLU A O 1
ATOM 1554 N N . GLU A 1 200 ? 25.827 0.908 -39.958 1.00 83.00 200 GLU A N 1
ATOM 1555 C CA . GLU A 1 200 ? 26.631 1.295 -41.116 1.00 83.00 200 GLU A CA 1
ATOM 1556 C C . GLU A 1 200 ? 28.137 1.150 -40.871 1.00 83.00 200 GLU A C 1
ATOM 1558 O O . GLU A 1 200 ? 28.652 1.398 -39.779 1.00 83.00 200 GLU A O 1
ATOM 1563 N N . ARG A 1 201 ? 28.883 0.783 -41.922 1.00 70.12 201 ARG A N 1
ATOM 1564 C CA . ARG A 1 201 ? 30.354 0.688 -41.871 1.00 70.12 201 ARG A CA 1
ATOM 1565 C C . ARG A 1 201 ? 30.976 2.093 -41.902 1.00 70.12 201 ARG A C 1
ATOM 1567 O O . ARG A 1 201 ? 31.384 2.559 -42.964 1.00 70.12 201 ARG A O 1
ATOM 1574 N N . GLY A 1 202 ? 31.056 2.767 -40.754 1.00 72.69 202 GLY A N 1
ATOM 1575 C CA . GLY A 1 202 ? 31.616 4.118 -40.612 1.00 72.69 202 GLY A CA 1
ATOM 1576 C C . GLY A 1 202 ? 31.268 4.774 -39.269 1.00 72.69 202 GLY A C 1
ATOM 1577 O O . GLY A 1 202 ? 30.863 4.090 -38.337 1.00 72.69 202 GLY A O 1
ATOM 1578 N N . ASP A 1 203 ? 31.420 6.101 -39.172 1.00 57.66 203 ASP A N 1
ATOM 1579 C CA . ASP A 1 203 ? 31.437 6.817 -37.880 1.00 57.66 203 ASP A CA 1
ATOM 1580 C C . ASP A 1 203 ? 30.067 7.265 -37.328 1.00 57.66 203 ASP A C 1
ATOM 1582 O O . ASP A 1 203 ? 30.021 7.980 -36.326 1.00 57.66 203 ASP A O 1
ATOM 1586 N N . THR A 1 204 ? 28.923 6.876 -37.905 1.00 78.38 204 THR A N 1
ATOM 1587 C CA . THR A 1 204 ? 27.619 7.115 -37.246 1.00 78.38 204 THR A CA 1
ATOM 1588 C C . THR A 1 204 ? 26.545 6.142 -37.728 1.00 78.38 204 THR A C 1
ATOM 1590 O O . THR A 1 204 ? 26.243 6.095 -38.918 1.00 78.38 204 THR A O 1
ATOM 1593 N N . HIS A 1 205 ? 25.945 5.392 -36.801 1.00 88.38 205 HIS A N 1
ATOM 1594 C CA . HIS A 1 205 ? 24.769 4.563 -37.074 1.00 88.38 205 HIS A CA 1
ATOM 1595 C C . HIS A 1 205 ? 23.550 5.437 -37.408 1.00 88.38 205 HIS A C 1
ATOM 1597 O O . HIS A 1 205 ? 23.366 6.504 -36.815 1.00 88.38 205 HIS A O 1
ATOM 1603 N N . VAL A 1 206 ? 22.707 4.989 -38.340 1.00 91.38 206 VAL A N 1
ATOM 1604 C CA . VAL A 1 206 ? 21.510 5.736 -38.761 1.00 91.38 206 VAL A CA 1
ATOM 1605 C C . VAL A 1 206 ? 20.341 5.343 -37.866 1.00 91.38 206 VAL A C 1
ATOM 1607 O O . VAL A 1 206 ? 20.082 4.162 -37.674 1.00 91.38 206 VAL A O 1
ATOM 1610 N N . ILE A 1 207 ? 19.627 6.313 -37.294 1.00 94.94 207 ILE A N 1
ATOM 1611 C CA . ILE A 1 207 ? 18.426 6.017 -36.505 1.00 94.94 207 ILE A CA 1
ATOM 1612 C C . ILE A 1 207 ? 17.285 5.573 -37.432 1.00 94.94 207 ILE A C 1
ATOM 1614 O O . ILE A 1 207 ? 16.985 6.245 -38.413 1.00 94.94 207 ILE A O 1
ATOM 1618 N N . ILE A 1 208 ? 16.653 4.442 -37.116 1.00 96.31 208 ILE A N 1
ATOM 1619 C CA . ILE A 1 208 ? 15.438 3.957 -37.788 1.00 96.31 208 ILE A CA 1
ATOM 1620 C C . ILE A 1 208 ? 14.211 4.544 -37.090 1.00 96.31 208 ILE A C 1
ATOM 1622 O O . ILE A 1 208 ? 13.292 5.035 -37.740 1.00 96.31 208 ILE A O 1
ATOM 1626 N N . GLY A 1 209 ? 14.186 4.509 -35.757 1.00 97.81 209 GLY A N 1
ATOM 1627 C CA . GLY A 1 209 ? 13.077 5.020 -34.959 1.00 97.81 209 GLY A CA 1
ATOM 1628 C C . GLY A 1 209 ? 13.347 4.939 -33.466 1.00 97.81 209 GLY A C 1
ATOM 1629 O O . GLY A 1 209 ? 14.322 4.337 -33.018 1.00 97.81 209 GLY A O 1
ATOM 1630 N N . SER A 1 210 ? 12.478 5.565 -32.683 1.00 97.81 210 SER A N 1
ATOM 1631 C CA . SER A 1 210 ? 12.536 5.519 -31.227 1.00 97.81 210 SER A CA 1
ATOM 1632 C C . SER A 1 210 ? 11.158 5.589 -30.589 1.00 97.81 210 SER A C 1
ATOM 1634 O O . SER A 1 210 ? 10.210 6.086 -31.198 1.00 97.81 210 SER A O 1
ATOM 1636 N N . CYS A 1 211 ? 11.070 5.121 -29.351 1.00 97.75 211 CYS A N 1
ATOM 1637 C CA . CYS A 1 211 ? 9.911 5.294 -28.489 1.00 97.75 211 CYS A CA 1
ATOM 1638 C C . CYS A 1 211 ? 10.349 5.441 -27.026 1.00 97.75 211 CYS A C 1
ATOM 1640 O O . CYS A 1 211 ? 11.484 5.119 -26.659 1.00 97.75 211 CYS A O 1
ATOM 1642 N N . PHE A 1 212 ? 9.423 5.902 -26.187 1.00 96.88 212 PHE A N 1
ATOM 1643 C CA . PHE A 1 212 ? 9.547 5.788 -24.739 1.00 96.88 212 PHE A CA 1
ATOM 1644 C C . PHE A 1 212 ? 8.739 4.594 -24.248 1.00 96.88 212 PHE A C 1
ATOM 1646 O O . PHE A 1 212 ? 7.636 4.339 -24.749 1.00 96.88 212 PHE A O 1
ATOM 1653 N N . ILE A 1 213 ? 9.312 3.863 -23.301 1.00 96.62 213 ILE A N 1
ATOM 1654 C CA . ILE A 1 213 ? 8.691 2.692 -22.695 1.00 96.62 213 ILE A CA 1
ATOM 1655 C C . ILE A 1 213 ? 9.155 2.528 -21.244 1.00 96.62 213 ILE A C 1
ATOM 1657 O O . ILE A 1 213 ? 10.238 2.993 -20.903 1.00 96.62 213 ILE A O 1
ATOM 1661 N N . THR A 1 214 ? 8.379 1.871 -20.390 1.00 94.75 214 THR A N 1
ATOM 1662 C CA . THR A 1 214 ? 8.792 1.490 -19.028 1.00 94.75 214 THR A CA 1
ATOM 1663 C C . THR A 1 214 ? 8.940 -0.027 -18.883 1.00 94.75 214 THR A C 1
ATOM 1665 O O . THR A 1 214 ? 8.495 -0.798 -19.737 1.00 94.75 214 THR A O 1
ATOM 1668 N N . VAL A 1 215 ? 9.558 -0.489 -17.790 1.00 91.75 215 VAL A N 1
ATOM 1669 C CA . VAL A 1 215 ? 9.638 -1.931 -17.488 1.00 91.75 215 VAL A CA 1
ATOM 1670 C C . VAL A 1 215 ? 8.239 -2.507 -17.250 1.00 91.75 215 VAL A C 1
ATOM 1672 O O . VAL A 1 215 ? 7.929 -3.583 -17.756 1.00 91.75 215 VAL A O 1
ATOM 1675 N N . ASN A 1 216 ? 7.367 -1.771 -16.554 1.00 88.12 216 ASN A N 1
ATOM 1676 C CA . ASN A 1 216 ? 5.974 -2.178 -16.355 1.00 88.12 216 ASN A CA 1
ATOM 1677 C C . ASN A 1 216 ? 5.203 -2.290 -17.680 1.00 88.12 216 ASN A C 1
ATOM 1679 O O . ASN A 1 216 ? 4.433 -3.232 -17.852 1.00 88.12 216 ASN A O 1
ATOM 1683 N N . GLU A 1 217 ? 5.422 -1.376 -18.634 1.00 93.31 217 GLU A N 1
ATOM 1684 C CA . GLU A 1 217 ? 4.836 -1.496 -19.975 1.00 93.31 217 GLU A CA 1
ATOM 1685 C C . GLU A 1 217 ? 5.356 -2.744 -20.701 1.00 93.31 217 GLU A C 1
ATOM 1687 O O . GLU A 1 217 ? 4.550 -3.507 -21.227 1.00 93.31 217 GLU A O 1
ATOM 1692 N N . LEU A 1 218 ? 6.671 -3.003 -20.682 1.00 93.94 218 LEU A N 1
ATOM 1693 C CA . LEU A 1 218 ? 7.263 -4.200 -21.299 1.00 93.94 218 LEU A CA 1
ATOM 1694 C C . LEU A 1 218 ? 6.696 -5.505 -20.723 1.00 93.94 218 LEU A C 1
ATOM 1696 O O . LEU A 1 218 ? 6.486 -6.456 -21.469 1.00 93.94 218 LEU A O 1
ATOM 1700 N N . LEU A 1 219 ? 6.455 -5.562 -19.411 1.00 90.50 219 LEU A N 1
ATOM 1701 C CA . LEU A 1 219 ? 5.860 -6.725 -18.738 1.00 90.50 219 LEU A CA 1
ATOM 1702 C C . LEU A 1 219 ? 4.365 -6.892 -19.049 1.00 90.50 219 LEU A C 1
ATOM 1704 O O . LEU A 1 219 ? 3.844 -8.003 -18.987 1.00 90.50 219 LEU A O 1
ATOM 1708 N N . ALA A 1 220 ? 3.668 -5.795 -19.356 1.00 90.81 220 ALA A N 1
ATOM 1709 C CA . ALA A 1 220 ? 2.234 -5.795 -19.632 1.00 90.81 220 ALA A CA 1
ATOM 1710 C C . ALA A 1 220 ? 1.888 -6.053 -21.109 1.00 90.81 220 ALA A C 1
ATOM 1712 O O . ALA A 1 220 ? 0.748 -6.416 -21.400 1.00 90.81 220 ALA A O 1
ATOM 1713 N N . MET A 1 221 ? 2.834 -5.857 -22.034 1.00 91.62 221 MET A N 1
ATOM 1714 C CA . MET A 1 221 ? 2.625 -6.083 -23.467 1.00 91.62 221 MET A CA 1
ATOM 1715 C C . MET A 1 221 ? 2.361 -7.563 -23.765 1.00 91.62 221 MET A C 1
ATOM 1717 O O . MET A 1 221 ? 3.174 -8.436 -23.464 1.00 91.62 221 MET A O 1
ATOM 1721 N N . GLY A 1 222 ? 1.224 -7.849 -24.400 1.00 84.50 222 GLY A N 1
ATOM 1722 C CA . GLY A 1 222 ? 0.931 -9.169 -24.937 1.00 84.50 222 GLY A CA 1
ATOM 1723 C C . GLY A 1 222 ? 1.715 -9.467 -26.224 1.00 84.50 222 GLY A C 1
ATOM 1724 O O . GLY A 1 222 ? 2.218 -8.559 -26.885 1.00 84.50 222 GLY A O 1
ATOM 1725 N N . PRO A 1 223 ? 1.740 -10.735 -26.676 1.00 79.31 223 PRO A N 1
ATOM 1726 C CA . PRO A 1 223 ? 2.507 -11.158 -27.856 1.00 79.31 223 PRO A CA 1
ATOM 1727 C C . PRO A 1 223 ? 2.047 -10.519 -29.180 1.00 79.31 223 PRO A C 1
ATOM 1729 O O . PRO A 1 223 ? 2.741 -10.621 -30.187 1.00 79.31 223 PRO A O 1
ATOM 1732 N N . ASN A 1 224 ? 0.871 -9.880 -29.201 1.00 86.50 224 ASN A N 1
ATOM 1733 C CA . ASN A 1 224 ? 0.330 -9.180 -30.371 1.00 86.50 224 ASN A CA 1
ATOM 1734 C C . ASN A 1 224 ? 0.239 -7.658 -30.173 1.00 86.50 224 ASN A C 1
ATOM 1736 O O . ASN A 1 224 ? -0.280 -6.973 -31.055 1.00 86.50 224 ASN A O 1
ATOM 1740 N N . ASP A 1 225 ? 0.716 -7.134 -29.043 1.00 92.12 225 ASP A N 1
ATOM 1741 C CA . ASP A 1 225 ? 0.666 -5.706 -28.750 1.00 92.12 225 ASP A CA 1
ATOM 1742 C C . ASP A 1 225 ? 1.931 -5.048 -29.308 1.00 92.12 225 ASP A C 1
ATOM 1744 O O . ASP A 1 225 ? 3.013 -5.160 -28.736 1.00 92.12 225 ASP A O 1
ATOM 1748 N N . GLY A 1 226 ? 1.804 -4.400 -30.467 1.00 93.12 226 GLY A N 1
ATOM 1749 C CA . GLY A 1 226 ? 2.892 -3.659 -31.102 1.00 93.12 226 GLY A CA 1
ATOM 1750 C C . GLY A 1 226 ? 3.054 -2.264 -30.496 1.00 93.12 226 GLY A C 1
ATOM 1751 O O . GLY A 1 226 ? 2.081 -1.520 -30.361 1.00 93.12 226 GLY A O 1
ATOM 1752 N N . LYS A 1 227 ? 4.286 -1.883 -30.149 1.00 96.94 227 LYS A N 1
ATOM 1753 C CA . LYS A 1 227 ? 4.650 -0.504 -29.794 1.00 96.94 227 LYS A CA 1
ATOM 1754 C C . LYS A 1 227 ? 5.246 0.182 -31.019 1.00 96.94 227 LYS A C 1
ATOM 1756 O O . LYS A 1 227 ? 6.309 -0.214 -31.495 1.00 96.94 227 LYS A O 1
ATOM 1761 N N . ASP A 1 228 ? 4.582 1.222 -31.511 1.00 97.88 228 ASP A N 1
ATOM 1762 C CA . ASP A 1 228 ? 5.090 2.028 -32.623 1.00 97.88 228 ASP A CA 1
ATOM 1763 C C . ASP A 1 228 ? 6.428 2.690 -32.261 1.00 97.88 228 ASP A C 1
ATOM 1765 O O . ASP A 1 228 ? 6.578 3.285 -31.189 1.00 97.88 228 ASP A O 1
ATOM 1769 N N . ILE A 1 229 ? 7.378 2.645 -33.195 1.00 98.06 229 ILE A N 1
ATOM 1770 C CA . ILE A 1 229 ? 8.567 3.499 -33.173 1.00 98.06 229 ILE A CA 1
ATOM 1771 C C . ILE A 1 229 ? 8.443 4.578 -34.240 1.00 98.06 229 ILE A C 1
ATOM 1773 O O . ILE A 1 229 ? 7.864 4.359 -35.308 1.00 98.06 229 ILE A O 1
ATOM 1777 N N . ALA A 1 230 ? 9.000 5.750 -33.949 1.00 97.56 230 ALA A N 1
ATOM 1778 C CA . ALA A 1 230 ? 8.954 6.879 -34.862 1.00 97.56 230 ALA A CA 1
ATOM 1779 C C . ALA A 1 230 ? 10.295 7.607 -34.969 1.00 97.56 230 ALA A C 1
ATOM 1781 O O . ALA A 1 230 ? 11.094 7.646 -34.029 1.00 97.56 230 ALA A O 1
ATOM 1782 N N . GLU A 1 231 ? 10.513 8.231 -36.120 1.00 95.75 231 GLU A N 1
ATOM 1783 C CA . GLU A 1 231 ? 11.574 9.206 -36.354 1.00 95.75 231 GLU A CA 1
ATOM 1784 C C . GLU A 1 231 ? 10.919 10.478 -36.909 1.00 95.75 231 GLU A C 1
ATOM 1786 O O . GLU A 1 231 ? 10.217 10.414 -37.915 1.00 95.75 231 GLU A O 1
ATOM 1791 N N . LYS A 1 232 ? 11.130 11.634 -36.260 1.00 91.56 232 LYS A N 1
ATOM 1792 C CA . LYS A 1 232 ? 10.508 12.921 -36.651 1.00 91.56 232 LYS A CA 1
ATOM 1793 C C . LYS A 1 232 ? 8.980 12.819 -36.816 1.00 91.56 232 LYS A C 1
ATOM 1795 O O . LYS A 1 232 ? 8.431 13.290 -37.806 1.00 91.56 232 LYS A O 1
ATOM 1800 N N . ASP A 1 233 ? 8.328 12.180 -35.844 1.00 91.06 233 ASP A N 1
ATOM 1801 C CA . ASP A 1 233 ? 6.872 11.971 -35.766 1.00 91.06 233 ASP A CA 1
ATOM 1802 C C . ASP A 1 233 ? 6.257 11.093 -36.875 1.00 91.06 233 ASP A C 1
ATOM 1804 O O . ASP A 1 233 ? 5.038 10.932 -36.939 1.00 91.06 233 ASP A O 1
ATOM 1808 N N . GLU A 1 234 ? 7.075 10.463 -37.723 1.00 94.94 234 GLU A N 1
ATOM 1809 C CA . GLU A 1 234 ? 6.623 9.464 -38.692 1.00 94.94 234 GLU A CA 1
ATOM 1810 C C . GLU A 1 234 ? 6.845 8.055 -38.140 1.00 94.94 234 GLU A C 1
ATOM 1812 O O . GLU A 1 234 ? 7.950 7.732 -37.705 1.00 94.94 234 GLU A O 1
ATOM 1817 N N . LYS A 1 235 ? 5.817 7.196 -38.188 1.00 96.94 235 LYS A N 1
ATOM 1818 C CA . LYS A 1 235 ? 5.944 5.778 -37.820 1.00 96.94 235 LYS A CA 1
ATOM 1819 C C . LYS A 1 235 ? 6.946 5.088 -38.748 1.00 96.94 235 LYS A C 1
ATOM 1821 O O . LYS A 1 235 ? 6.788 5.115 -39.969 1.00 96.94 235 LYS A O 1
ATOM 1826 N N . THR A 1 236 ? 7.947 4.442 -38.163 1.00 97.38 236 THR A N 1
ATOM 1827 C CA . THR A 1 236 ? 9.036 3.762 -38.880 1.00 97.38 236 THR A CA 1
ATOM 1828 C C . THR A 1 236 ? 9.142 2.275 -38.559 1.00 97.38 236 THR A C 1
ATOM 1830 O O . THR A 1 236 ? 10.099 1.638 -38.983 1.00 97.38 236 THR A O 1
ATOM 1833 N N . GLY A 1 237 ? 8.176 1.719 -37.832 1.00 97.50 237 GLY A N 1
ATOM 1834 C CA . GLY A 1 237 ? 8.081 0.295 -37.529 1.00 97.50 237 GLY A CA 1
ATOM 1835 C C . GLY A 1 237 ? 7.331 0.048 -36.226 1.00 97.50 237 GLY A C 1
ATOM 1836 O O . GLY A 1 237 ? 6.823 0.984 -35.601 1.00 97.50 237 GLY A O 1
ATOM 1837 N N . GLU A 1 238 ? 7.288 -1.213 -35.815 1.00 97.75 238 GLU A N 1
ATOM 1838 C CA . GLU A 1 238 ? 6.704 -1.658 -34.548 1.00 97.75 238 GLU A CA 1
ATOM 1839 C C . GLU A 1 238 ? 7.664 -2.576 -33.795 1.00 97.75 238 GLU A C 1
ATOM 1841 O O . GLU A 1 238 ? 8.440 -3.322 -34.396 1.00 97.75 238 GLU A O 1
ATOM 1846 N N . LEU A 1 239 ? 7.586 -2.530 -32.468 1.00 97.62 239 LEU A N 1
ATOM 1847 C CA . LEU A 1 239 ? 8.280 -3.430 -31.560 1.00 97.62 239 LEU A CA 1
ATOM 1848 C C . LEU A 1 239 ? 7.282 -4.348 -30.864 1.00 97.62 239 LEU A C 1
ATOM 1850 O O . LEU A 1 239 ? 6.259 -3.888 -30.363 1.00 97.62 239 LEU A O 1
ATOM 1854 N N . PHE A 1 240 ? 7.615 -5.630 -30.795 1.00 97.06 240 PHE A N 1
ATOM 1855 C CA . PHE A 1 240 ? 6.843 -6.657 -30.104 1.00 97.06 240 PHE A CA 1
ATOM 1856 C C . PHE A 1 240 ? 7.697 -7.309 -29.021 1.00 97.06 240 PHE A C 1
ATOM 1858 O O . PHE A 1 240 ? 8.908 -7.476 -29.186 1.00 97.06 240 PHE A O 1
ATOM 1865 N N . VAL A 1 241 ? 7.045 -7.707 -27.932 1.00 96.25 241 VAL A N 1
ATOM 1866 C CA . VAL A 1 241 ? 7.651 -8.459 -26.832 1.00 96.25 241 VAL A CA 1
ATOM 1867 C C . VAL A 1 241 ? 7.298 -9.937 -27.009 1.00 96.25 241 VAL A C 1
ATOM 1869 O O . VAL A 1 241 ? 6.137 -10.318 -26.893 1.00 96.25 241 VAL A O 1
ATOM 1872 N N . ASP A 1 242 ? 8.294 -10.769 -27.318 1.00 93.62 242 ASP A N 1
ATOM 1873 C CA . ASP A 1 242 ? 8.123 -12.227 -27.472 1.00 93.62 24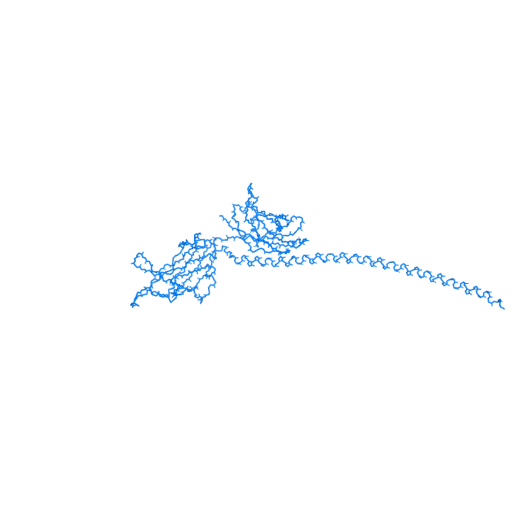2 ASP A CA 1
ATOM 1874 C C . ASP A 1 242 ? 8.321 -12.964 -26.137 1.00 93.62 242 ASP A C 1
ATOM 1876 O O . ASP A 1 242 ? 7.749 -14.028 -25.909 1.00 93.62 242 ASP A O 1
ATOM 1880 N N . GLY A 1 243 ? 9.101 -12.369 -25.231 1.00 92.69 243 GLY A N 1
ATOM 1881 C CA . GLY A 1 243 ? 9.315 -12.840 -23.867 1.00 92.69 243 GLY A CA 1
ATOM 1882 C C . GLY A 1 243 ? 9.771 -11.695 -22.969 1.00 92.69 243 GLY A C 1
ATOM 1883 O O . GLY A 1 243 ? 10.630 -10.909 -23.364 1.00 92.69 243 GLY A O 1
ATOM 1884 N N . CYS A 1 244 ? 9.179 -11.575 -21.782 1.00 93.00 244 CYS A N 1
ATOM 1885 C CA . CYS A 1 244 ? 9.542 -10.568 -20.789 1.00 93.00 244 CYS A CA 1
ATOM 1886 C C . CYS A 1 244 ? 9.240 -11.100 -19.387 1.00 93.00 244 CYS A C 1
ATOM 1888 O O . CYS A 1 244 ? 8.085 -11.374 -19.064 1.00 93.00 244 CYS A O 1
ATOM 1890 N N . GLU A 1 245 ? 10.270 -11.283 -18.566 1.00 90.00 245 GLU A N 1
ATOM 1891 C CA . GLU A 1 245 ? 10.118 -11.734 -17.182 1.00 90.00 245 GLU A CA 1
ATOM 1892 C C . GLU A 1 245 ? 11.164 -11.096 -16.266 1.00 90.00 245 GLU A C 1
ATOM 1894 O O . GLU A 1 245 ? 12.261 -10.734 -16.694 1.00 90.00 245 GLU A O 1
ATOM 1899 N N . LEU A 1 246 ? 10.834 -10.984 -14.980 1.00 86.31 246 LEU A N 1
ATOM 1900 C CA . LEU A 1 246 ? 11.794 -10.609 -13.947 1.00 86.31 246 LEU A CA 1
ATOM 1901 C C . LEU A 1 246 ? 12.426 -11.876 -13.359 1.00 86.31 246 LEU A C 1
ATOM 1903 O O . LEU A 1 246 ? 11.723 -12.760 -12.869 1.00 86.31 246 LEU A O 1
ATOM 1907 N N . ALA A 1 247 ? 13.755 -11.954 -13.383 1.00 81.38 247 ALA A N 1
ATOM 1908 C CA . ALA A 1 247 ? 14.531 -13.072 -12.858 1.00 81.38 247 ALA A CA 1
ATOM 1909 C C . ALA A 1 247 ? 15.310 -12.669 -11.593 1.00 81.38 247 ALA A C 1
ATOM 1911 O O . ALA A 1 247 ? 15.933 -11.611 -11.548 1.00 81.38 247 ALA A O 1
ATOM 1912 N N . GLY A 1 248 ? 15.302 -13.546 -10.578 1.00 62.72 248 GLY A N 1
ATOM 1913 C CA . GLY A 1 248 ? 15.934 -13.305 -9.273 1.00 62.72 248 GLY A CA 1
ATOM 1914 C C . GLY A 1 248 ? 15.094 -12.365 -8.403 1.00 62.72 248 GLY A C 1
ATOM 1915 O O . GLY A 1 248 ? 15.156 -11.154 -8.552 1.00 62.72 248 GLY A O 1
ATOM 1916 N N . ALA A 1 249 ? 14.268 -12.922 -7.512 1.00 50.06 249 ALA A N 1
ATOM 1917 C CA . ALA A 1 249 ? 13.395 -12.135 -6.637 1.00 50.06 249 ALA A CA 1
ATOM 1918 C C . ALA A 1 249 ? 14.221 -11.448 -5.534 1.00 50.06 249 ALA A C 1
ATOM 1920 O O . ALA A 1 249 ? 15.085 -12.078 -4.927 1.00 50.06 249 ALA A O 1
ATOM 1921 N N . CYS A 1 250 ? 13.959 -10.179 -5.235 1.00 48.69 250 CYS A N 1
ATOM 1922 C CA . CYS A 1 250 ? 12.781 -9.809 -4.450 1.00 48.69 250 CYS A CA 1
ATOM 1923 C C . CYS A 1 250 ? 11.937 -8.642 -5.017 1.00 48.69 250 CYS A C 1
ATOM 1925 O O . CYS A 1 250 ? 11.400 -7.852 -4.268 1.00 48.69 250 CYS A O 1
ATOM 1927 N N . VAL A 1 251 ? 11.812 -8.467 -6.326 1.00 53.16 251 VAL A N 1
ATOM 1928 C CA . VAL A 1 251 ? 11.054 -7.346 -6.923 1.00 53.16 251 VAL A CA 1
ATOM 1929 C C . VAL A 1 251 ? 9.573 -7.318 -6.513 1.00 53.16 251 VAL A C 1
ATOM 1931 O O . VAL A 1 251 ? 8.751 -8.028 -7.077 1.00 53.16 251 VAL A O 1
ATOM 1934 N N . ASN A 1 252 ? 9.231 -6.473 -5.538 1.00 59.69 252 ASN A N 1
ATOM 1935 C CA . ASN A 1 252 ? 7.855 -6.051 -5.296 1.00 59.69 252 ASN A CA 1
ATOM 1936 C C . ASN A 1 252 ? 7.593 -4.835 -6.178 1.00 59.69 252 ASN A C 1
ATOM 1938 O O . ASN A 1 252 ? 8.176 -3.772 -5.948 1.00 59.69 252 ASN A O 1
ATOM 1942 N N . SER A 1 253 ? 6.721 -4.965 -7.175 1.00 63.78 253 SER A N 1
ATOM 1943 C CA . SER A 1 253 ? 6.314 -3.793 -7.947 1.00 63.78 253 SER A CA 1
ATOM 1944 C C . SER A 1 253 ? 5.544 -2.816 -7.047 1.00 63.78 253 SER A C 1
ATOM 1946 O O . SER A 1 253 ? 4.784 -3.212 -6.157 1.00 63.78 253 SER A O 1
ATOM 1948 N N . THR A 1 254 ? 5.693 -1.515 -7.297 1.00 71.81 254 THR A N 1
ATOM 1949 C CA . THR A 1 254 ? 4.940 -0.458 -6.602 1.00 71.81 254 THR A CA 1
ATOM 1950 C C . THR A 1 254 ? 3.429 -0.730 -6.594 1.00 71.81 254 THR A C 1
ATOM 1952 O O . THR A 1 254 ? 2.740 -0.482 -5.602 1.00 71.81 254 THR A O 1
ATOM 1955 N N . ASN A 1 255 ? 2.908 -1.292 -7.687 1.00 71.94 255 ASN A N 1
ATOM 1956 C CA . ASN A 1 255 ? 1.494 -1.621 -7.839 1.00 71.94 255 ASN A CA 1
ATOM 1957 C C . ASN A 1 255 ? 1.051 -2.775 -6.935 1.00 71.94 255 ASN A C 1
ATOM 1959 O O . ASN A 1 255 ? -0.030 -2.700 -6.347 1.00 71.94 255 ASN A O 1
ATOM 1963 N N . GLU A 1 256 ? 1.867 -3.817 -6.770 1.00 77.81 256 GLU A N 1
ATOM 1964 C CA . GLU A 1 256 ? 1.565 -4.921 -5.851 1.00 77.81 256 GLU A CA 1
ATOM 1965 C C . GLU A 1 256 ? 1.556 -4.447 -4.399 1.00 77.81 256 GLU A C 1
ATOM 1967 O O . GLU A 1 256 ? 0.631 -4.781 -3.657 1.00 77.81 256 GLU A O 1
ATOM 1972 N N . ILE A 1 257 ? 2.522 -3.606 -4.012 1.00 84.56 257 ILE A N 1
ATOM 1973 C CA . ILE A 1 257 ? 2.589 -3.018 -2.666 1.00 84.56 257 ILE A CA 1
ATOM 1974 C C . ILE A 1 257 ? 1.321 -2.205 -2.382 1.00 84.56 257 ILE A C 1
ATOM 1976 O O . ILE A 1 257 ? 0.674 -2.409 -1.351 1.00 84.56 257 ILE A O 1
ATOM 1980 N N . LYS A 1 258 ? 0.929 -1.320 -3.307 1.00 85.94 258 LYS A N 1
ATOM 1981 C CA . LYS A 1 258 ? -0.288 -0.506 -3.179 1.00 85.94 258 LYS A CA 1
ATOM 1982 C C . LYS A 1 258 ? -1.553 -1.358 -3.147 1.00 85.94 258 LYS A C 1
ATOM 1984 O O . LYS A 1 258 ? -2.426 -1.117 -2.318 1.00 85.94 258 LYS A O 1
ATOM 1989 N N . THR A 1 259 ? -1.646 -2.377 -3.999 1.00 87.88 259 THR A N 1
ATOM 1990 C CA . THR A 1 259 ? -2.806 -3.282 -4.056 1.00 87.88 259 THR A CA 1
ATOM 1991 C C . THR A 1 259 ? -2.952 -4.074 -2.759 1.00 87.88 259 THR A C 1
ATOM 1993 O O . THR A 1 259 ? -4.042 -4.146 -2.188 1.00 87.88 259 THR A O 1
ATOM 1996 N N . PHE A 1 260 ? -1.849 -4.626 -2.251 1.00 90.25 260 PHE A N 1
ATOM 1997 C CA . PHE A 1 260 ? -1.825 -5.306 -0.962 1.00 90.25 260 PHE A CA 1
ATOM 1998 C C . PHE A 1 260 ? -2.250 -4.364 0.167 1.00 90.25 260 PHE A C 1
ATOM 2000 O O . PHE A 1 260 ? -3.101 -4.716 0.986 1.00 90.25 260 PHE A O 1
ATOM 2007 N N . PHE A 1 261 ? -1.698 -3.151 0.198 1.00 93.81 261 PHE A N 1
ATOM 2008 C CA . PHE A 1 261 ? -1.982 -2.207 1.268 1.00 93.81 261 PHE A CA 1
ATOM 2009 C C . PHE A 1 261 ? -3.412 -1.653 1.219 1.00 93.81 261 PHE A C 1
ATOM 2011 O O . PHE A 1 261 ? -4.035 -1.474 2.265 1.00 93.81 261 PHE A O 1
ATOM 2018 N N . ALA A 1 262 ? -3.991 -1.492 0.028 1.00 92.50 262 ALA A N 1
ATOM 2019 C CA . ALA A 1 262 ? -5.410 -1.188 -0.132 1.00 92.50 262 ALA A CA 1
ATOM 2020 C C . ALA A 1 262 ? -6.295 -2.287 0.487 1.00 92.50 262 ALA A C 1
A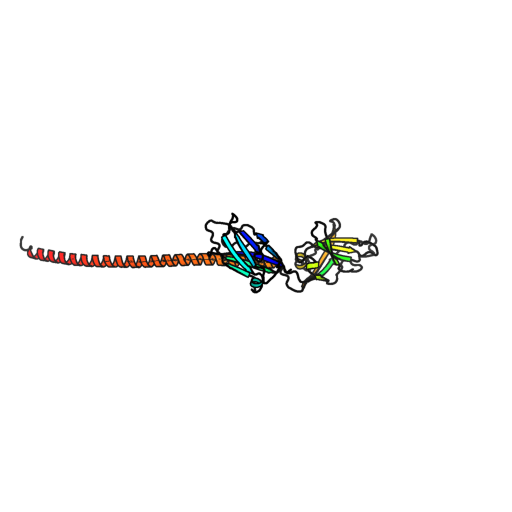TOM 2022 O O . ALA A 1 262 ? -7.210 -1.982 1.254 1.00 92.50 262 ALA A O 1
ATOM 2023 N N . ALA A 1 263 ? -5.970 -3.565 0.252 1.00 93.38 263 ALA A N 1
ATOM 2024 C CA . ALA A 1 263 ? -6.683 -4.689 0.863 1.00 93.38 263 ALA A CA 1
ATOM 2025 C C . ALA A 1 263 ? -6.527 -4.728 2.397 1.00 93.38 263 ALA A C 1
ATOM 2027 O O . ALA A 1 263 ? -7.481 -5.048 3.115 1.00 93.38 263 ALA A O 1
ATOM 2028 N N . VAL A 1 264 ? -5.347 -4.368 2.922 1.00 94.69 264 VAL A N 1
ATOM 2029 C CA . VAL A 1 264 ? -5.148 -4.152 4.367 1.00 94.69 264 VAL A CA 1
ATOM 2030 C C . VAL A 1 264 ? -6.075 -3.041 4.858 1.00 94.69 264 VAL A C 1
ATOM 2032 O O . VAL A 1 264 ? -6.769 -3.225 5.857 1.00 94.69 264 VAL A O 1
ATOM 2035 N N . GLY A 1 265 ? -6.145 -1.928 4.133 1.00 93.38 265 GLY A N 1
ATOM 2036 C CA . GLY A 1 265 ? -7.037 -0.812 4.412 1.00 93.38 265 GLY A CA 1
ATOM 2037 C C . GLY A 1 265 ? -8.510 -1.209 4.530 1.00 93.38 265 GLY A C 1
ATOM 2038 O O . GLY A 1 265 ? -9.170 -0.861 5.510 1.00 93.38 265 GLY A O 1
ATOM 2039 N N . ASP A 1 266 ? -9.021 -1.995 3.585 1.00 94.44 266 ASP A N 1
ATOM 2040 C CA . ASP A 1 266 ? -10.403 -2.490 3.620 1.00 94.44 266 ASP A CA 1
ATOM 2041 C C . ASP A 1 266 ? -10.664 -3.396 4.829 1.00 94.44 266 ASP A C 1
ATOM 2043 O O . ASP A 1 266 ? -11.689 -3.267 5.509 1.00 94.44 266 ASP A O 1
ATOM 2047 N N . ALA A 1 267 ? -9.707 -4.265 5.167 1.00 94.31 267 ALA A N 1
ATOM 2048 C CA . ALA A 1 267 ? -9.790 -5.100 6.361 1.00 94.31 267 ALA A CA 1
ATOM 2049 C C . ALA A 1 267 ? -9.777 -4.267 7.658 1.00 94.31 267 ALA A C 1
ATOM 2051 O O . ALA A 1 267 ? -10.492 -4.592 8.611 1.00 94.31 267 ALA A O 1
ATOM 2052 N N . LEU A 1 268 ? -8.995 -3.184 7.708 1.00 93.75 268 LEU A N 1
ATOM 2053 C CA . LEU A 1 268 ? -8.940 -2.273 8.853 1.00 93.75 268 LEU A CA 1
ATOM 2054 C C . LEU A 1 268 ? -10.245 -1.496 9.032 1.00 93.75 268 LEU A C 1
ATOM 2056 O O . LEU A 1 268 ? -10.746 -1.430 10.155 1.00 93.75 268 LEU A O 1
ATOM 2060 N N . LYS A 1 269 ? -10.842 -0.998 7.945 1.00 92.31 269 LYS A N 1
ATOM 2061 C CA . LYS A 1 269 ? -12.164 -0.351 7.967 1.00 92.31 269 LYS A CA 1
ATOM 2062 C C . LYS A 1 269 ? -13.247 -1.305 8.468 1.00 92.31 269 LYS A C 1
ATOM 2064 O O . LYS A 1 269 ? -14.020 -0.950 9.356 1.00 92.31 269 LYS A O 1
ATOM 2069 N N . ALA A 1 270 ? -13.270 -2.537 7.954 1.00 93.69 270 ALA A N 1
ATOM 2070 C CA . ALA A 1 270 ? -14.211 -3.561 8.402 1.00 93.69 270 ALA A CA 1
ATOM 2071 C C . ALA A 1 270 ? -14.044 -3.880 9.897 1.00 93.69 270 ALA A C 1
ATOM 2073 O O . ALA A 1 270 ? -15.034 -4.018 10.618 1.00 93.69 270 ALA A O 1
ATOM 2074 N N . ARG A 1 271 ? -12.796 -3.948 10.380 1.00 92.50 271 ARG A N 1
ATOM 2075 C CA . ARG A 1 271 ? -12.497 -4.162 11.800 1.00 92.50 271 ARG A CA 1
ATOM 2076 C C . ARG A 1 271 ? -12.934 -2.985 12.675 1.00 92.50 271 ARG A C 1
ATOM 2078 O O . ARG A 1 271 ? -13.546 -3.232 13.708 1.00 92.50 271 ARG A O 1
ATOM 2085 N N . SER A 1 272 ? -12.693 -1.747 12.244 1.00 90.44 272 SER A N 1
ATOM 2086 C CA . SER A 1 272 ? -13.138 -0.537 12.954 1.00 90.44 272 SER A CA 1
ATOM 2087 C C . SER A 1 272 ? -14.662 -0.510 13.106 1.00 90.44 272 SER A C 1
ATOM 2089 O O . SER A 1 272 ? -15.192 -0.328 14.200 1.00 90.44 272 SER A O 1
ATOM 2091 N N . ALA A 1 273 ? -15.389 -0.816 12.025 1.00 90.19 273 ALA A N 1
ATOM 2092 C CA . ALA A 1 273 ? -16.848 -0.903 12.053 1.00 90.19 273 ALA A CA 1
ATOM 2093 C C . ALA A 1 273 ? -17.362 -2.026 12.976 1.00 90.19 273 ALA A C 1
ATOM 2095 O O . ALA A 1 273 ? -18.402 -1.877 13.621 1.00 90.19 273 ALA A O 1
ATOM 2096 N N . ALA A 1 274 ? -16.651 -3.156 13.047 1.00 91.75 274 ALA A N 1
ATOM 2097 C CA . ALA A 1 274 ? -16.990 -4.245 13.959 1.00 91.75 274 ALA A CA 1
ATOM 2098 C C . ALA A 1 274 ? -16.775 -3.852 15.431 1.00 91.75 274 ALA A C 1
ATOM 2100 O O . ALA A 1 274 ? -17.637 -4.151 16.256 1.00 91.75 274 ALA A O 1
ATOM 2101 N N . ASN A 1 275 ? -15.681 -3.153 15.745 1.00 89.88 275 ASN A N 1
ATOM 2102 C CA . ASN A 1 275 ? -15.397 -2.659 17.094 1.00 89.88 275 ASN A CA 1
ATOM 2103 C C . ASN A 1 275 ? -16.460 -1.653 17.560 1.00 89.88 275 ASN A C 1
ATOM 2105 O O . ASN A 1 275 ? -17.014 -1.822 18.640 1.00 89.88 275 ASN A O 1
ATOM 2109 N N . SER A 1 276 ? -16.841 -0.694 16.708 1.00 87.94 276 SER A N 1
ATOM 2110 C CA . SER A 1 276 ? -17.916 0.264 17.018 1.00 87.94 276 SER A CA 1
ATOM 2111 C C . SER A 1 276 ? -19.250 -0.434 17.332 1.00 87.94 276 SER A C 1
ATOM 2113 O O . SER A 1 276 ? -19.938 -0.097 18.295 1.00 87.94 276 SER A O 1
ATOM 2115 N N . LYS A 1 277 ? -19.611 -1.478 16.570 1.00 92.69 277 LYS A N 1
ATOM 2116 C CA . LYS A 1 277 ? -20.807 -2.288 16.867 1.00 92.69 277 LYS A CA 1
ATOM 2117 C C . LYS A 1 277 ? -20.688 -3.057 18.179 1.00 92.69 277 LYS A C 1
ATOM 2119 O O . LYS A 1 277 ? -21.696 -3.249 18.853 1.00 92.69 277 LYS A O 1
ATOM 2124 N N . LEU A 1 278 ? -19.493 -3.534 18.519 1.00 93.31 278 LEU A N 1
ATOM 2125 C CA . LEU A 1 278 ? -19.255 -4.252 19.765 1.00 93.31 278 LEU A CA 1
ATOM 2126 C C . LEU A 1 278 ? -19.446 -3.327 20.974 1.00 93.31 278 LEU A C 1
ATOM 2128 O O . LEU A 1 278 ? -20.163 -3.711 21.893 1.00 93.31 278 LEU A O 1
ATOM 2132 N N . GLU A 1 279 ? -18.928 -2.098 20.916 1.00 89.94 279 GLU A N 1
ATOM 2133 C CA . GLU A 1 279 ? -19.158 -1.071 21.945 1.00 89.94 279 GLU A CA 1
ATOM 2134 C C . GLU A 1 279 ? -20.654 -0.746 22.098 1.00 89.94 279 GLU A C 1
ATOM 2136 O O . GLU A 1 279 ? -21.181 -0.742 23.207 1.00 89.94 279 GLU A O 1
ATOM 2141 N N . GLN A 1 280 ? -21.389 -0.575 20.990 1.00 93.06 280 GLN A N 1
ATOM 2142 C CA . GLN A 1 280 ? -22.846 -0.362 21.035 1.00 93.06 280 GLN A CA 1
ATOM 2143 C C . GLN A 1 280 ? -23.593 -1.537 21.685 1.00 93.06 280 GLN A C 1
ATOM 2145 O O . GLN A 1 280 ? -24.549 -1.332 22.433 1.00 93.06 280 GLN A O 1
ATOM 2150 N N . ILE A 1 281 ? -23.172 -2.776 21.410 1.00 94.50 281 ILE A N 1
ATOM 2151 C CA . ILE A 1 281 ? -23.757 -3.975 22.024 1.00 94.50 281 ILE A CA 1
ATOM 2152 C C . ILE A 1 281 ? -23.487 -4.007 23.531 1.00 94.50 281 ILE A C 1
ATOM 2154 O O . ILE A 1 281 ? -24.359 -4.438 24.284 1.00 94.50 281 ILE A O 1
ATOM 2158 N N . GLU A 1 282 ? -22.303 -3.593 23.979 1.00 96.31 282 GLU A N 1
ATOM 2159 C CA . GLU A 1 282 ? -21.976 -3.514 25.405 1.00 96.31 282 GLU A CA 1
ATOM 2160 C C . GLU A 1 282 ? -22.848 -2.479 26.119 1.00 96.31 282 GLU A C 1
ATOM 2162 O O . GLU A 1 282 ? -23.498 -2.833 27.103 1.00 96.31 282 GLU A O 1
ATOM 2167 N N . THR A 1 283 ? -23.001 -1.277 25.557 1.00 95.88 283 THR A N 1
ATOM 2168 C CA . THR A 1 283 ? -23.919 -0.255 26.089 1.00 95.88 283 THR A CA 1
ATOM 2169 C C . THR A 1 283 ? -25.357 -0.772 26.176 1.00 95.88 283 THR A C 1
ATOM 2171 O O . THR A 1 283 ? -25.993 -0.682 27.223 1.00 95.88 283 THR A O 1
ATOM 2174 N N . LEU A 1 284 ? -25.868 -1.401 25.111 1.00 96.88 284 LEU A N 1
ATOM 2175 C CA . LEU A 1 284 ? -27.224 -1.965 25.106 1.00 96.88 284 LEU A CA 1
ATOM 2176 C C . LEU A 1 284 ? -27.405 -3.087 26.139 1.00 96.88 284 LEU A C 1
ATOM 2178 O O . LEU A 1 284 ? -28.501 -3.264 26.671 1.00 96.88 284 LEU A O 1
ATOM 2182 N N . LYS A 1 285 ? -26.357 -3.866 26.432 1.00 97.81 285 LYS A N 1
ATOM 2183 C CA . LYS A 1 285 ? -26.403 -4.888 27.490 1.00 97.81 285 LYS A CA 1
ATOM 2184 C C . LYS A 1 285 ? -26.514 -4.257 28.873 1.00 97.81 285 LYS A C 1
ATOM 2186 O O . LYS A 1 285 ? -27.276 -4.770 29.691 1.00 97.81 285 LYS A O 1
ATOM 2191 N N . GLU A 1 286 ? -25.780 -3.179 29.132 1.00 97.38 286 GLU A N 1
ATOM 2192 C CA . GLU A 1 286 ? -25.865 -2.438 30.395 1.00 97.38 286 GLU A CA 1
ATOM 2193 C C . GLU A 1 286 ? -27.249 -1.800 30.569 1.00 97.38 286 GLU A C 1
ATOM 2195 O O . GLU A 1 286 ? -27.882 -1.971 31.612 1.00 97.38 286 GLU A O 1
ATOM 2200 N N . GLU A 1 287 ? -27.776 -1.163 29.520 1.00 97.31 287 GLU A N 1
ATOM 2201 C CA . GLU A 1 287 ? -29.131 -0.601 29.514 1.00 97.31 287 GLU A CA 1
ATOM 2202 C C . GLU A 1 287 ? -30.202 -1.676 29.740 1.00 97.31 287 GLU A C 1
ATOM 2204 O O . GLU A 1 287 ? -31.126 -1.485 30.535 1.00 97.31 287 GLU A O 1
ATOM 2209 N N . ALA A 1 288 ? -30.071 -2.840 29.095 1.00 96.38 288 ALA A N 1
ATOM 2210 C CA . ALA A 1 288 ? -30.988 -3.959 29.287 1.00 96.38 288 ALA A CA 1
ATOM 2211 C C . ALA A 1 288 ? -30.933 -4.522 30.717 1.00 96.38 288 ALA A C 1
ATOM 2213 O O . ALA A 1 288 ? -31.974 -4.881 31.274 1.00 96.38 288 ALA A O 1
ATOM 2214 N N . ALA A 1 289 ? -29.745 -4.588 31.327 1.00 97.81 289 ALA A N 1
ATOM 2215 C CA . ALA A 1 289 ? -29.589 -5.007 32.718 1.00 97.81 289 ALA A CA 1
ATOM 2216 C C . ALA A 1 289 ? -30.274 -4.022 33.679 1.00 97.81 289 ALA A C 1
ATOM 2218 O O . ALA A 1 289 ? -31.048 -4.450 34.537 1.00 97.81 289 ALA A O 1
ATOM 2219 N N . ALA A 1 290 ? -30.073 -2.716 33.476 1.00 97.38 290 ALA A N 1
ATOM 2220 C CA . ALA A 1 290 ? -30.723 -1.673 34.267 1.00 97.38 290 ALA A CA 1
ATOM 2221 C C . ALA A 1 290 ? -32.256 -1.689 34.110 1.00 97.38 290 ALA A C 1
ATOM 2223 O O . ALA A 1 290 ? -32.992 -1.579 35.092 1.00 97.38 290 ALA A O 1
ATOM 2224 N N . ALA A 1 291 ? -32.758 -1.884 32.886 1.00 96.94 291 ALA A N 1
ATOM 2225 C CA . ALA A 1 291 ? -34.192 -1.994 32.621 1.00 96.94 291 ALA A CA 1
ATOM 2226 C C . ALA A 1 291 ? -34.814 -3.229 33.291 1.00 96.94 291 ALA A C 1
ATOM 2228 O O . ALA A 1 291 ? -35.928 -3.155 33.815 1.00 96.94 291 ALA A O 1
ATOM 2229 N N . LYS A 1 292 ? -34.092 -4.357 33.311 1.00 97.81 292 LYS A N 1
ATOM 2230 C CA . LYS A 1 292 ? -34.527 -5.577 33.999 1.00 97.81 292 LYS A CA 1
ATOM 2231 C C . LYS A 1 292 ? -34.648 -5.357 35.509 1.00 97.81 292 LYS A C 1
ATOM 2233 O O . LYS A 1 292 ? -35.677 -5.701 36.081 1.00 97.81 292 LYS A O 1
ATOM 2238 N N . GLU A 1 293 ? -33.640 -4.751 36.133 1.00 97.69 293 GLU A N 1
ATOM 2239 C CA . GLU A 1 293 ? -33.664 -4.433 37.568 1.00 97.69 293 GLU A CA 1
ATOM 2240 C C . GLU A 1 293 ? -34.836 -3.498 37.919 1.00 97.69 293 GLU A C 1
ATOM 2242 O O . GLU A 1 293 ? -35.560 -3.719 38.893 1.00 97.69 293 GLU A O 1
ATOM 2247 N N . ALA A 1 294 ? -35.094 -2.488 37.081 1.00 96.94 294 ALA A N 1
ATOM 2248 C CA . ALA A 1 294 ? -36.233 -1.590 37.256 1.00 96.94 294 ALA A CA 1
ATOM 2249 C C . ALA A 1 294 ? -37.588 -2.318 37.150 1.00 96.94 294 ALA A C 1
ATOM 2251 O O . ALA A 1 294 ? -38.502 -2.024 37.925 1.00 96.94 294 ALA A O 1
ATOM 2252 N N . ALA A 1 295 ? -37.721 -3.275 36.226 1.00 96.69 295 ALA A N 1
ATOM 2253 C CA . ALA A 1 295 ? -38.935 -4.074 36.067 1.00 96.69 295 ALA A CA 1
ATOM 2254 C C . ALA A 1 295 ? -39.185 -5.000 37.269 1.00 96.69 295 ALA A C 1
ATOM 2256 O O . ALA A 1 295 ? -40.314 -5.067 37.754 1.00 96.69 295 ALA A O 1
ATOM 2257 N N . GLU A 1 296 ? -38.143 -5.656 37.791 1.00 97.56 296 GLU A N 1
ATOM 2258 C CA . GLU A 1 296 ? -38.234 -6.491 39.000 1.00 97.56 296 GLU A CA 1
ATOM 2259 C C . GLU A 1 296 ? -38.687 -5.661 40.214 1.00 97.56 296 GLU A C 1
ATOM 2261 O O . GLU A 1 296 ? -39.576 -6.076 40.960 1.00 97.56 296 GLU A O 1
ATOM 2266 N N . LYS A 1 297 ? -38.160 -4.439 40.368 1.00 97.38 297 LYS A N 1
ATOM 2267 C CA . LYS A 1 297 ? -38.598 -3.510 41.419 1.00 97.38 297 LYS A CA 1
ATOM 2268 C C . LYS A 1 297 ? -40.066 -3.092 41.265 1.00 97.38 297 LYS A C 1
ATOM 2270 O O . LYS A 1 297 ? -40.795 -3.055 42.254 1.00 97.38 297 LYS A O 1
ATOM 2275 N N . ALA A 1 298 ? -40.504 -2.777 40.045 1.00 95.75 298 ALA A N 1
ATOM 2276 C CA . ALA A 1 298 ? -41.888 -2.386 39.776 1.00 95.75 298 ALA A CA 1
ATOM 2277 C C . ALA A 1 298 ? -42.876 -3.540 40.020 1.00 95.75 298 ALA A C 1
ATOM 2279 O O . ALA A 1 298 ? -43.964 -3.314 40.549 1.00 95.75 298 ALA A O 1
ATOM 2280 N N . GLN A 1 299 ? -42.489 -4.773 39.678 1.00 96.44 299 GLN A N 1
ATOM 2281 C CA . GLN A 1 299 ? -43.284 -5.964 39.972 1.00 96.44 299 GLN A CA 1
ATOM 2282 C C . GLN A 1 299 ? -43.444 -6.166 41.484 1.00 96.44 299 GLN A C 1
ATOM 2284 O O . GLN A 1 299 ? -44.566 -6.362 41.945 1.00 96.44 299 GLN A O 1
ATOM 2289 N N . ALA A 1 300 ? -42.359 -6.055 42.256 1.00 97.06 300 ALA A N 1
ATOM 2290 C CA . ALA A 1 300 ? -42.417 -6.182 43.712 1.00 97.06 300 ALA A CA 1
ATOM 2291 C C . ALA A 1 300 ? -43.350 -5.134 44.355 1.00 97.06 300 ALA A C 1
ATOM 2293 O O . ALA A 1 300 ? -44.124 -5.457 45.254 1.00 97.06 300 ALA A O 1
ATOM 2294 N N . GLU A 1 301 ? -43.331 -3.887 43.867 1.00 97.25 301 GLU A N 1
ATOM 2295 C CA . GLU A 1 301 ? -44.250 -2.837 44.335 1.00 97.25 301 GLU A CA 1
ATOM 2296 C C . GLU A 1 301 ? -45.716 -3.141 43.973 1.00 97.25 301 GLU A C 1
ATOM 2298 O O . GLU A 1 301 ? -46.622 -2.898 44.773 1.00 97.25 301 GLU A O 1
ATOM 2303 N N . ALA A 1 302 ? -45.969 -3.685 42.779 1.00 95.94 302 ALA A N 1
ATOM 2304 C CA . ALA A 1 302 ? -47.312 -4.084 42.363 1.00 95.94 302 ALA A CA 1
ATOM 2305 C C . ALA A 1 302 ? -47.861 -5.243 43.214 1.00 95.94 302 ALA A C 1
ATOM 2307 O O . ALA A 1 302 ? -49.023 -5.202 43.617 1.00 95.94 302 ALA A O 1
ATOM 2308 N N . GLU A 1 303 ? -47.027 -6.238 43.531 1.00 97.38 303 GLU A N 1
ATOM 2309 C CA . GLU A 1 303 ? -47.382 -7.353 44.419 1.00 97.38 303 GLU A CA 1
ATOM 2310 C C . GLU A 1 303 ? -47.698 -6.867 45.841 1.00 97.38 303 GLU A C 1
ATOM 2312 O O . GLU A 1 303 ? -48.687 -7.306 46.428 1.00 97.38 303 GLU A O 1
ATOM 2317 N N . GLN A 1 304 ? -46.932 -5.906 46.370 1.00 96.94 304 GLN A N 1
ATOM 2318 C CA . GLN A 1 304 ? -47.224 -5.295 47.670 1.00 96.94 304 GLN A CA 1
ATOM 2319 C C . GLN A 1 304 ? -48.593 -4.596 47.676 1.00 96.94 304 GLN A C 1
ATOM 2321 O O . GLN A 1 304 ? -49.398 -4.824 48.576 1.00 96.94 304 GLN A O 1
ATOM 2326 N N . LYS A 1 305 ? -48.893 -3.779 46.658 1.00 96.56 305 LYS A N 1
ATOM 2327 C CA . LYS A 1 305 ? -50.194 -3.090 46.561 1.00 96.56 305 LYS A CA 1
ATOM 2328 C C . LYS A 1 305 ? -51.364 -4.063 46.423 1.00 96.56 305 LYS A C 1
ATOM 2330 O O . LYS A 1 305 ? -52.441 -3.785 46.941 1.00 96.56 305 LYS A O 1
ATOM 2335 N N . ALA A 1 306 ? -51.167 -5.190 45.740 1.00 96.44 306 ALA A N 1
ATOM 2336 C CA . ALA A 1 306 ? -52.185 -6.232 45.642 1.00 96.44 306 ALA A CA 1
ATOM 2337 C C . ALA A 1 306 ? -52.486 -6.863 47.015 1.00 96.44 306 ALA A C 1
ATOM 2339 O O . ALA A 1 306 ? -53.653 -7.033 47.353 1.00 96.44 306 ALA A O 1
ATOM 2340 N N . GLN A 1 307 ? -51.457 -7.131 47.828 1.00 96.25 307 GLN A N 1
ATOM 2341 C CA . GLN A 1 307 ? -51.630 -7.631 49.200 1.00 96.25 307 GLN A CA 1
ATOM 2342 C C . GLN A 1 307 ? -52.326 -6.608 50.110 1.00 96.25 307 GLN A C 1
ATOM 2344 O O . GLN A 1 307 ? -53.178 -6.976 50.915 1.00 96.25 307 GLN A O 1
ATOM 2349 N N . GLU A 1 308 ? -51.989 -5.321 49.981 1.00 96.94 308 GLU A N 1
ATOM 2350 C CA . GLU A 1 308 ? -52.652 -4.239 50.725 1.00 96.94 308 GLU A CA 1
ATOM 2351 C C . GLU A 1 308 ? -54.141 -4.115 50.354 1.00 96.94 308 GLU A C 1
ATOM 2353 O O . GLU A 1 308 ? -54.974 -3.898 51.234 1.00 96.94 308 GLU A O 1
ATOM 2358 N N . LEU A 1 309 ? -54.487 -4.290 49.073 1.00 95.31 309 LEU A N 1
ATOM 2359 C CA . LEU A 1 309 ? -55.877 -4.305 48.611 1.00 95.31 309 LEU A CA 1
ATOM 2360 C C . LEU A 1 309 ? -56.650 -5.503 49.175 1.00 95.31 309 LEU A C 1
ATOM 2362 O O . LEU A 1 309 ? -57.736 -5.309 49.711 1.00 95.31 309 LEU A O 1
ATOM 2366 N N . GLU A 1 310 ? -56.083 -6.710 49.100 1.00 96.69 310 GLU A N 1
ATOM 2367 C CA . GLU A 1 310 ? -56.704 -7.929 49.640 1.00 96.69 310 GLU A CA 1
ATOM 2368 C C . GLU A 1 310 ? -56.973 -7.798 51.149 1.00 96.69 310 GLU A C 1
ATOM 2370 O O . GLU A 1 310 ? -58.050 -8.148 51.634 1.00 96.69 310 GLU A O 1
ATOM 2375 N N . ALA A 1 311 ? -56.027 -7.219 51.897 1.00 96.06 311 ALA A N 1
ATOM 2376 C CA . ALA A 1 311 ? -56.215 -6.936 53.316 1.00 96.06 311 ALA A CA 1
ATOM 2377 C C . ALA A 1 311 ? -57.368 -5.945 53.564 1.00 96.06 311 ALA A C 1
ATOM 2379 O O . ALA A 1 311 ? -58.199 -6.178 54.443 1.00 96.06 311 ALA A O 1
ATOM 2380 N N . ALA A 1 312 ? -57.448 -4.867 52.779 1.00 95.75 312 ALA A N 1
ATOM 2381 C CA . ALA A 1 312 ? -58.514 -3.872 52.893 1.00 95.75 312 ALA A CA 1
ATOM 2382 C C . ALA A 1 312 ? -59.898 -4.438 52.521 1.00 95.75 312 ALA A C 1
ATOM 2384 O O . ALA A 1 312 ? -60.892 -4.104 53.167 1.00 95.75 312 ALA A O 1
ATOM 2385 N N . GLU A 1 313 ? -59.976 -5.305 51.507 1.00 96.00 313 GLU A N 1
ATOM 2386 C CA . GLU A 1 313 ? -61.205 -6.018 51.140 1.00 96.00 313 GLU A CA 1
ATOM 2387 C C . GLU A 1 313 ? -61.668 -6.940 52.276 1.00 96.00 313 GLU A C 1
ATOM 2389 O O . GLU A 1 313 ? -62.842 -6.905 52.647 1.00 96.00 313 GLU A O 1
ATOM 2394 N N . GLY A 1 314 ? -60.750 -7.679 52.907 1.00 95.06 314 GLY A N 1
ATOM 2395 C CA . GLY A 1 314 ? -61.066 -8.508 54.074 1.00 95.06 314 GLY A CA 1
ATOM 2396 C C . GLY A 1 314 ? -61.547 -7.700 55.288 1.00 95.06 314 GLY A C 1
ATOM 2397 O O . GLY A 1 314 ? -62.494 -8.098 55.974 1.00 95.06 314 GLY A O 1
ATOM 2398 N N . GLU A 1 315 ? -60.945 -6.534 55.551 1.00 95.31 315 GLU A N 1
ATOM 2399 C CA . GLU A 1 315 ? -61.437 -5.611 56.584 1.00 95.31 315 GLU A CA 1
ATOM 2400 C C . GLU A 1 315 ? -62.856 -5.122 56.265 1.00 95.31 315 GLU A C 1
ATOM 2402 O O . GLU A 1 315 ? -63.724 -5.145 57.143 1.00 95.31 315 GLU A O 1
ATOM 2407 N N . LEU A 1 316 ? -63.122 -4.735 55.013 1.00 94.50 316 LEU A N 1
ATOM 2408 C CA . LEU A 1 316 ? -64.444 -4.295 54.572 1.00 94.50 316 LEU A CA 1
ATOM 2409 C C . LEU A 1 316 ? -65.499 -5.392 54.755 1.00 94.50 316 LEU A C 1
ATOM 2411 O O . LEU A 1 316 ? -66.563 -5.109 55.306 1.00 94.50 316 LEU A O 1
ATOM 2415 N N . GLU A 1 317 ? -65.207 -6.634 54.356 1.00 94.69 317 GLU A N 1
ATOM 2416 C CA . GLU A 1 317 ? -66.108 -7.777 54.561 1.00 94.69 317 GLU A CA 1
ATOM 2417 C C . GLU A 1 317 ? -66.470 -7.956 56.041 1.00 94.69 317 GLU A C 1
ATOM 2419 O O . GLU A 1 317 ? -67.638 -8.155 56.382 1.00 94.69 317 GLU A O 1
ATOM 2424 N N . SER A 1 318 ? -65.491 -7.817 56.942 1.00 91.81 318 SER A N 1
ATOM 2425 C CA . SER A 1 318 ? -65.730 -7.932 58.384 1.00 91.81 318 SER A CA 1
ATOM 2426 C C . SER A 1 318 ? -66.639 -6.822 58.929 1.00 91.81 318 SER A C 1
ATOM 2428 O O . SER A 1 318 ? -67.507 -7.080 59.768 1.00 91.81 318 SER A O 1
ATOM 2430 N N . VAL A 1 319 ? -66.479 -5.591 58.428 1.00 94.25 319 VAL A N 1
ATOM 2431 C CA . VAL A 1 319 ? -67.303 -4.436 58.810 1.00 94.25 319 VAL A CA 1
ATOM 2432 C C . VAL A 1 319 ? -68.728 -4.594 58.289 1.00 94.25 319 VAL A C 1
ATOM 2434 O O . VAL A 1 319 ? -69.674 -4.331 59.031 1.00 94.25 319 VAL A O 1
ATOM 2437 N N . VAL A 1 320 ? -68.890 -5.048 57.043 1.00 94.44 320 VAL A N 1
ATOM 2438 C CA . VAL A 1 320 ? -70.205 -5.323 56.448 1.00 94.44 320 VAL A CA 1
ATOM 2439 C C . VAL A 1 320 ? -70.934 -6.404 57.246 1.00 94.44 320 VAL A C 1
ATOM 2441 O O . VAL A 1 320 ? -72.059 -6.170 57.677 1.00 94.44 320 VAL A O 1
ATOM 2444 N N . ALA A 1 321 ? -70.276 -7.527 57.552 1.00 92.50 321 ALA A N 1
ATOM 2445 C CA . ALA A 1 321 ? -70.871 -8.596 58.355 1.00 92.50 321 ALA A CA 1
ATOM 2446 C C . ALA A 1 321 ? -71.293 -8.119 59.760 1.00 92.50 321 ALA A C 1
ATOM 2448 O O . ALA A 1 321 ? -72.346 -8.506 60.271 1.00 92.50 321 ALA A O 1
ATOM 2449 N N . ALA A 1 322 ? -70.495 -7.253 60.395 1.00 89.62 322 ALA A N 1
ATOM 2450 C CA . ALA A 1 322 ? -70.842 -6.665 61.687 1.00 89.62 322 ALA A CA 1
ATOM 2451 C C . ALA A 1 322 ? -72.047 -5.711 61.598 1.00 89.62 322 ALA A C 1
ATOM 2453 O O . ALA A 1 322 ? -72.879 -5.692 62.507 1.00 89.62 322 ALA A O 1
ATOM 2454 N N . ALA A 1 323 ? -72.148 -4.928 60.520 1.00 87.25 323 ALA A N 1
ATOM 2455 C CA . ALA A 1 323 ? -73.280 -4.041 60.273 1.00 87.25 323 ALA A CA 1
ATOM 2456 C C . ALA A 1 323 ? -74.577 -4.829 60.027 1.00 87.25 323 ALA A C 1
ATOM 2458 O O . ALA A 1 323 ? -75.588 -4.519 60.652 1.00 87.25 323 ALA A O 1
ATOM 2459 N N . GLU A 1 324 ? -74.533 -5.883 59.207 1.00 88.19 324 GLU A N 1
ATOM 2460 C CA . GLU A 1 324 ? -75.674 -6.780 58.964 1.00 88.19 324 GLU A CA 1
ATOM 2461 C C . GLU A 1 324 ? -76.161 -7.443 60.264 1.00 88.19 324 GLU A C 1
ATOM 2463 O O . GLU A 1 324 ? -77.355 -7.434 60.565 1.00 88.19 324 GLU A O 1
ATOM 2468 N N . ALA A 1 325 ? -75.238 -7.947 61.094 1.00 85.19 325 ALA A N 1
ATOM 2469 C CA . ALA A 1 325 ? -75.580 -8.519 62.396 1.00 85.19 325 ALA A CA 1
ATOM 2470 C C . ALA A 1 325 ? -76.208 -7.485 63.349 1.00 85.19 325 ALA A C 1
ATOM 2472 O O . ALA A 1 325 ? -77.106 -7.810 64.126 1.00 85.19 325 ALA A O 1
ATOM 2473 N N . ALA A 1 326 ? -75.748 -6.230 63.306 1.00 82.94 326 ALA A N 1
ATOM 2474 C CA . ALA A 1 326 ? -76.347 -5.151 64.083 1.00 82.94 326 ALA A CA 1
ATOM 2475 C C . ALA A 1 326 ? -77.758 -4.807 63.581 1.00 82.94 326 ALA A C 1
ATOM 2477 O O . ALA A 1 326 ? -78.657 -4.627 64.401 1.00 82.94 326 ALA A O 1
ATOM 2478 N N . GLU A 1 327 ? -77.981 -4.756 62.266 1.00 82.56 327 GLU A N 1
ATOM 2479 C CA . GLU A 1 327 ? -79.314 -4.546 61.689 1.00 82.56 327 GLU A CA 1
ATOM 2480 C C . GLU A 1 327 ? -80.304 -5.642 62.101 1.00 82.56 327 GLU A C 1
ATOM 2482 O O . GLU A 1 327 ? -81.434 -5.316 62.459 1.00 82.56 327 GLU A O 1
ATOM 2487 N N . GLU A 1 328 ? -79.892 -6.912 62.158 1.00 78.56 328 GLU A N 1
ATOM 2488 C CA . GLU A 1 328 ? -80.751 -8.011 62.631 1.00 78.56 328 GLU A CA 1
ATOM 2489 C C . GLU A 1 328 ? -81.213 -7.807 64.089 1.00 78.56 328 GLU A C 1
ATOM 2491 O O . GLU A 1 328 ? -82.359 -8.097 64.436 1.00 78.56 328 GLU A O 1
ATOM 2496 N N . VAL A 1 329 ? -80.357 -7.232 64.944 1.00 77.00 329 VAL A N 1
ATOM 2497 C CA . VAL A 1 329 ? -80.704 -6.880 66.334 1.00 77.00 329 VAL A CA 1
ATOM 2498 C C . VAL A 1 329 ? -81.692 -5.709 66.396 1.00 77.00 329 VAL A C 1
ATOM 2500 O O . VAL A 1 329 ? -82.544 -5.665 67.286 1.00 77.00 329 VAL A O 1
ATOM 2503 N N . ILE A 1 330 ? -81.584 -4.751 65.472 1.00 74.69 330 ILE A N 1
ATOM 2504 C CA . ILE A 1 330 ? -82.416 -3.538 65.447 1.00 74.69 330 ILE A CA 1
ATOM 2505 C C . ILE A 1 330 ? -83.752 -3.790 64.716 1.00 74.69 330 ILE A C 1
ATOM 2507 O O . ILE A 1 330 ? -84.750 -3.147 65.037 1.00 74.69 330 ILE A O 1
ATOM 2511 N N . GLY A 1 331 ? -83.824 -4.773 63.812 1.00 56.50 331 GLY A N 1
ATOM 2512 C CA . GLY A 1 331 ? -84.989 -5.157 62.996 1.00 56.50 331 GLY A CA 1
ATOM 2513 C C . GLY A 1 331 ? -86.220 -5.696 63.745 1.00 56.50 331 GLY A C 1
ATOM 2514 O O . GLY A 1 331 ? -87.132 -6.236 63.124 1.00 56.50 331 GLY A O 1
ATOM 2515 N N . GLY A 1 332 ? -86.274 -5.547 65.070 1.00 53.09 332 GLY A N 1
ATOM 2516 C CA . GLY A 1 332 ? -87.466 -5.756 65.900 1.00 53.09 332 GLY A CA 1
ATOM 2517 C C . GLY A 1 332 ? -88.038 -4.469 66.513 1.00 53.09 332 GLY A C 1
ATOM 2518 O O . GLY A 1 332 ? -88.840 -4.562 67.441 1.00 53.09 332 GLY A O 1
ATOM 2519 N N . LEU A 1 333 ? -87.589 -3.289 66.064 1.00 53.09 333 LEU A N 1
ATOM 2520 C CA . LEU A 1 333 ? -87.962 -1.973 66.610 1.00 53.09 333 LEU A CA 1
ATOM 2521 C C . LEU A 1 333 ? -88.776 -1.080 65.651 1.00 53.09 333 LEU A C 1
ATOM 2523 O O . LEU A 1 333 ? -88.801 0.138 65.842 1.00 53.09 333 LEU A O 1
ATOM 2527 N N . GLU A 1 334 ? -89.476 -1.665 64.676 1.00 47.03 334 GLU A N 1
ATOM 2528 C CA . GLU A 1 334 ? -90.607 -0.995 64.004 1.00 47.03 334 GLU A CA 1
ATOM 2529 C C . GLU A 1 334 ? -91.954 -1.359 64.645 1.00 47.03 334 GLU A C 1
ATOM 2531 O O . GLU A 1 334 ? -92.218 -2.567 64.855 1.00 47.03 334 GLU A O 1
#

InterPro domains:
  IPR000008 C2 domain [PF00168] (8-85)
  IPR000008 C2 domain [PF00168] (122-220)
  IPR000008 C2 domain [PS50004] (102-228)
  IPR000008 C2 domain [SM00239] (3-96)
  IPR000008 C2 domain [SM00239] (117-227)
  IPR035892 C2 domain superfamily [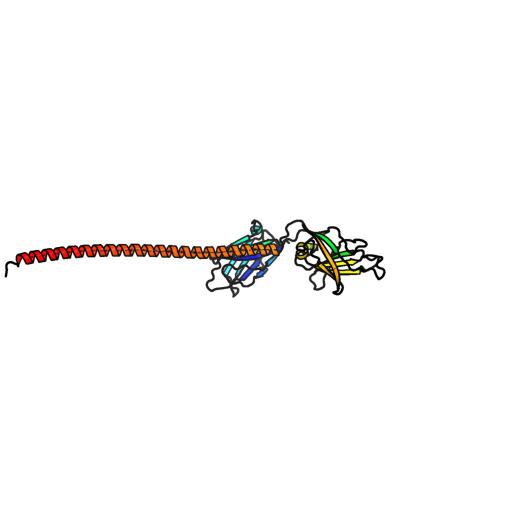G3DSA:2.60.40.150] (100-243)
  IPR035892 C2 domain superfamily [SSF49562] (7-100)
  IPR035892 C2 domain superfamily [SSF49562] (101-220)
  IPR037768 Copine, C2B domain [cd04047] (117-229)
  IPR045052 Copine [PTHR10857] (5-245)

pLDDT: mean 88.21, std 10.98, range [47.03, 98.25]

Radius of gyration: 39.59 Å; chains: 1; bounding box: 122×35×122 Å

Organism: NCBI:txid568900

Foldseek 3Di:
DWKKWKWKKWAQADCPDQWWKKKWKWWDQDPDIHTQDIFDTGTDRIDTTLDTRMDDDPDQVRGKMKMFIATPVRDGPFIFIDGQNVLVVDPQSKDWGQGPPRNTIMIIHIGTLDQWWWKKFKKKWAQFAAPDDDPPPFRFFKKKWKWFDDPDPPDTHTQDIQDTHGRDNIDTTDIDIGRCCSRYVSQQPGKIKMWMWGDDPDDDTHTRFIDIDGLVRLVVFDQPRWDFTDDPPDTRTTMGTPDIDIGDDDDDHSVNVSVSSVVVSVVSHVVNVVVVVVVVVVVVVVVVVVVVVVVVVVVVVVVVVVVVVVVVVVVVVVVVVVVVVVCVVCVVPD

Secondary structure (DSSP, 8-state):
--EEEEEEEEES---SSS-EEEEEEEE-SSSS-EEEEEPPPEESSS-B----EEEE-S-TTT-EEEEEEE-TTS-EEEEEEEEHHHHHTSTT-EEEEEPGGG--EEEEEEEEE----EEEEEEEEESPPP-S-TT------EEEEEEEE-SSTT-EEEEEE--PPPS-SS-BPPPEEEEHHHHHTT-TTSPEEEEEEE--SSS-PEEEEEEEE-HHHHHH--TT-PEEEEETTEEEEEEEEEEEEEESS----HHHHHHHHHHHHHHHHHHHHHHHHHHHHHHHHHHHHHHHHHHHHHHHHHHHHHHHHHHHHHHHHHHHHHHHHHHHHHTT--

Sequence (334 aa):
MPKFHILVACRDLKNDDGSSAKVSIIRADSDEEEDIGKTSELLGEAPVFDEMLEVECNNLDGDILKVTLLDENDQTRGVGTFNIAEVQQHEKKLGVLNMSAGRGTIVVHVAEKVQEGALRLILKGKDLKNTEGFTNLRKPDPFYVLSRKGDGDDEWTKVFDSGVVKNSLDPEWTECEIDVKELCSADFDLPLKLQVFDEERGDTHVIIGSCFITVNELLAMGPNDGKDIAEKDEKTGELFVDGCELAGACVNSTNEIKTFFAAVGDALKARSAANSKLEQIETLKEEAAAAKEAAEKAQAEAEQKAQELEAAEGELESVVAAAEAAEEVIGGLE